Protein AF-A0AAV2S0T8-F1 (afdb_monomer)

Radius of gyration: 24.46 Å; Cα contacts (8 Å, |Δi|>4): 462; chains: 1; bounding box: 50×45×72 Å

Foldseek 3Di:
DDPVVVVPVQQPQQKKKKWWKWADPDPPPDIFTWIWIQTPVRFIWIWFWDDDPQFTDIDIDRDDPPPCVRIDTPDMDMARHQDPVNLVCLLAPVQPRGGDGHDPPDPVRNVSNVSSRVVRVVVRVVCQQQDKAWKKKWWKWFDDPPRQDIFIKIWIAGPVRWIKIWWWFQDVQFTAIDMDTDDQQPPDPPDPPDRGDMDTDDMDTGQIGGNNVLVVQLVPQPLHRPGDDLQASHRVNSVQSSCVVRVDHDPDDSSPPDDDDPPDDDTD

Solvent-accessible surface area (backbone atoms only — not comparable to full-atom values): 15454 Å² total; per-residue (Å²): 135,67,76,68,65,61,53,69,71,59,76,76,58,32,45,23,40,39,34,39,33,38,29,67,77,60,62,95,80,40,66,48,33,30,35,37,39,39,33,78,89,68,53,33,36,33,35,38,50,43,79,56,96,48,24,37,42,66,46,78,37,87,39,74,70,95,64,58,92,69,43,46,78,75,49,71,50,76,34,70,73,54,47,75,65,53,53,49,46,43,58,63,68,71,40,87,63,50,76,37,78,59,61,86,90,60,64,57,38,48,53,45,33,52,49,47,53,51,52,53,52,48,52,49,50,51,51,55,30,66,44,65,39,50,26,32,41,34,38,32,35,29,78,41,79,94,78,80,42,70,46,33,36,40,30,41,40,32,82,87,71,52,37,36,22,36,39,41,41,54,56,94,59,20,20,42,70,48,71,46,79,35,58,77,67,66,69,63,91,86,56,96,64,76,65,69,73,67,43,80,76,48,76,48,73,82,41,78,52,19,59,46,54,52,52,53,50,56,67,64,42,88,64,51,78,30,72,46,33,90,64,77,41,34,25,56,55,48,46,44,53,50,38,43,78,73,77,39,85,68,95,70,74,83,87,39,87,80,72,86,83,81,90,77,76,79,74,118

Nearest PDB structures (foldseek):
  7zv1-assembly1_A  TM=5.633E-01  e=9.307E-03  Aichi virus A846/88
  7zv1-assembly3_C  TM=5.303E-01  e=7.878E-03  Aichi virus A846/88
  7zv6-assembly3_C  TM=5.676E-01  e=1.040E-02  Aichi virus A846/88
  7zv6-assembly1_B  TM=5.702E-01  e=2.026E-02  Aichi virus A846/88

pLDDT: mean 78.51, std 17.31, range [33.03, 97.12]

Structure (mmCIF, N/CA/C/O backbone):
data_AF-A0AAV2S0T8-F1
#
_entry.id   AF-A0AAV2S0T8-F1
#
loop_
_atom_site.group_PDB
_atom_site.id
_atom_site.type_symbol
_atom_site.label_atom_id
_atom_site.label_alt_id
_atom_site.label_comp_id
_atom_site.label_asym_id
_atom_site.label_entity_id
_atom_site.label_seq_id
_atom_site.pdbx_PDB_ins_code
_atom_site.Cartn_x
_atom_site.Cartn_y
_atom_site.Cartn_z
_atom_site.occupancy
_atom_site.B_iso_or_equiv
_atom_site.auth_seq_id
_atom_site.auth_comp_id
_atom_site.auth_asym_id
_atom_site.auth_atom_id
_atom_site.pdbx_PDB_model_num
ATOM 1 N N . MET A 1 1 ? -23.477 -21.360 28.162 1.00 40.88 1 MET A N 1
ATOM 2 C CA . MET A 1 1 ? -22.577 -21.721 27.042 1.00 40.88 1 MET A CA 1
ATOM 3 C C . MET A 1 1 ? -21.135 -21.459 27.463 1.00 40.88 1 MET A C 1
ATOM 5 O O . MET A 1 1 ? -20.896 -20.386 28.010 1.00 40.88 1 MET A O 1
ATOM 9 N N . PRO A 1 2 ? -20.191 -22.397 27.283 1.00 33.03 2 PRO A N 1
ATOM 10 C CA . PRO A 1 2 ? -18.808 -22.207 27.713 1.00 33.03 2 PRO A CA 1
ATOM 11 C C . PRO A 1 2 ? -18.068 -21.239 26.773 1.00 33.03 2 PRO A C 1
ATOM 13 O O . PRO A 1 2 ? -18.149 -21.364 25.551 1.00 33.03 2 PRO A O 1
ATOM 16 N N . ILE A 1 3 ? -17.309 -20.301 27.352 1.00 39.84 3 ILE A N 1
ATOM 17 C CA . ILE A 1 3 ? -16.508 -19.241 26.691 1.00 39.84 3 ILE A CA 1
ATOM 18 C C . ILE A 1 3 ? -15.580 -19.778 25.578 1.00 39.84 3 ILE A C 1
ATOM 20 O O . ILE A 1 3 ? -15.207 -19.056 24.654 1.00 39.84 3 ILE A O 1
ATOM 24 N N . THR A 1 4 ? -15.232 -21.060 25.625 1.00 40.88 4 THR A N 1
ATOM 25 C CA . THR A 1 4 ? -14.356 -21.744 24.671 1.00 40.88 4 THR A CA 1
ATOM 26 C C . THR A 1 4 ? -14.987 -21.988 23.296 1.00 40.88 4 THR A C 1
ATOM 28 O O . THR A 1 4 ? -14.273 -21.895 22.301 1.00 40.88 4 THR A O 1
ATOM 31 N N . GLN A 1 5 ? -16.302 -22.217 23.196 1.00 35.88 5 GLN A N 1
ATOM 32 C CA . GLN A 1 5 ? -16.962 -22.430 21.894 1.00 35.88 5 GLN A CA 1
ATOM 33 C C . GLN A 1 5 ? -17.216 -21.118 21.133 1.00 35.88 5 GLN A C 1
ATOM 35 O O . GLN A 1 5 ? -17.166 -21.104 19.907 1.00 35.88 5 GLN A O 1
ATOM 40 N N . ILE A 1 6 ? -17.371 -19.995 21.846 1.00 45.66 6 ILE A N 1
ATOM 41 C CA . ILE A 1 6 ? -17.431 -18.653 21.238 1.00 45.66 6 ILE A CA 1
ATOM 42 C C . ILE A 1 6 ? -16.076 -18.294 20.614 1.00 45.66 6 ILE A C 1
ATOM 44 O O . ILE A 1 6 ? -16.025 -17.679 19.557 1.00 45.66 6 ILE A O 1
ATOM 48 N N . ARG A 1 7 ? -14.954 -18.732 21.199 1.00 44.78 7 ARG A N 1
ATOM 49 C CA . ARG A 1 7 ? -13.630 -18.426 20.641 1.00 44.78 7 ARG A CA 1
ATOM 50 C C . ARG A 1 7 ? -13.421 -19.035 19.255 1.00 44.78 7 ARG A C 1
ATOM 52 O O . ARG A 1 7 ? -12.945 -18.331 18.382 1.00 44.78 7 ARG A O 1
ATOM 59 N N . GLN A 1 8 ? -13.804 -20.288 19.013 1.00 41.53 8 GLN A N 1
ATOM 60 C CA . GLN A 1 8 ? -13.427 -20.988 17.775 1.00 41.53 8 GLN A CA 1
ATOM 61 C C . GLN A 1 8 ? -14.238 -20.591 16.528 1.00 41.53 8 GLN A C 1
ATOM 63 O O . GLN A 1 8 ? -13.685 -20.611 15.431 1.00 41.53 8 GLN A O 1
ATOM 68 N N . ALA A 1 9 ? -15.500 -20.176 16.672 1.00 42.31 9 ALA A N 1
ATOM 69 C CA . ALA A 1 9 ? -16.318 -19.740 15.533 1.00 42.31 9 ALA A CA 1
ATOM 70 C C . ALA A 1 9 ? -15.970 -18.317 15.040 1.00 42.31 9 ALA A C 1
ATOM 72 O O . ALA A 1 9 ? -16.105 -18.029 13.854 1.00 42.31 9 ALA A O 1
ATOM 73 N N . TYR A 1 10 ? -15.449 -17.453 15.921 1.00 48.53 10 TYR A N 1
ATOM 74 C CA . TYR A 1 10 ? -15.128 -16.050 15.618 1.00 48.53 10 TYR A CA 1
ATOM 75 C C . TYR A 1 10 ? -13.787 -15.837 14.887 1.00 48.53 10 TYR A C 1
ATOM 77 O O . TYR A 1 10 ? -13.532 -14.751 14.373 1.00 48.53 10 TYR A O 1
ATOM 85 N N . TYR A 1 11 ? -12.920 -16.854 14.798 1.00 46.91 11 TYR A N 1
ATOM 86 C CA . TYR A 1 11 ? -11.582 -16.722 14.191 1.00 46.91 11 TYR A CA 1
ATOM 87 C C . TYR A 1 11 ? -11.562 -16.689 12.651 1.00 46.91 11 TYR A C 1
ATOM 89 O O . TYR A 1 11 ? -10.495 -16.512 12.068 1.00 46.91 11 TYR A O 1
ATOM 97 N N . LYS A 1 12 ? -12.708 -16.840 11.972 1.00 46.53 12 LYS A N 1
ATOM 98 C CA . LYS A 1 12 ? -12.798 -16.756 10.498 1.00 46.53 12 LYS A CA 1
ATOM 99 C C . LYS A 1 12 ? -13.290 -15.411 9.967 1.00 46.53 12 LYS A C 1
ATOM 101 O O . LYS A 1 12 ? -13.361 -15.228 8.753 1.00 46.53 12 LYS A O 1
ATOM 106 N N . GLU A 1 13 ? -13.610 -14.461 10.836 1.00 53.56 13 GLU A N 1
ATOM 107 C CA . GLU A 1 13 ? -14.067 -13.146 10.400 1.00 53.56 13 GLU A CA 1
ATOM 108 C C . GLU A 1 13 ? -12.891 -12.216 10.181 1.00 53.56 13 GLU A C 1
ATOM 110 O O . GLU A 1 13 ? -12.379 -11.570 11.091 1.00 53.56 13 GLU A O 1
ATOM 115 N N . GLN A 1 14 ? -12.441 -12.210 8.936 1.00 68.31 14 GLN A N 1
ATOM 116 C CA . GLN A 1 14 ? -11.244 -11.501 8.529 1.00 68.31 14 GLN A CA 1
ATOM 117 C C . GLN A 1 14 ? -11.499 -9.995 8.393 1.00 68.31 14 GLN A C 1
ATOM 119 O O . GLN A 1 14 ? -10.663 -9.197 8.792 1.00 68.31 14 GLN A O 1
ATOM 124 N N . GLU A 1 15 ? -12.684 -9.565 7.959 1.00 83.69 15 GLU A N 1
ATOM 125 C CA . GLU A 1 15 ? -12.930 -8.151 7.673 1.00 83.69 15 GLU A CA 1
ATOM 126 C C . GLU A 1 15 ? -13.590 -7.381 8.833 1.00 83.69 15 GLU A C 1
ATOM 128 O O . GLU A 1 15 ? -14.696 -7.706 9.276 1.00 83.69 15 GLU A O 1
ATOM 133 N N . CYS A 1 16 ? -12.918 -6.323 9.292 1.00 88.75 16 CYS A N 1
ATOM 134 C CA . CYS A 1 16 ? -13.388 -5.376 10.298 1.00 88.75 16 CYS A CA 1
ATOM 135 C C . CYS A 1 16 ? -13.343 -3.943 9.759 1.00 88.75 16 CYS A C 1
ATOM 137 O O . CYS A 1 16 ? -12.290 -3.438 9.364 1.00 88.75 16 CYS A O 1
ATOM 139 N N . LYS A 1 17 ? -14.480 -3.251 9.791 1.00 90.56 17 LYS A N 1
ATOM 140 C CA . LYS A 1 17 ? -14.570 -1.815 9.535 1.00 90.56 17 LYS A CA 1
ATOM 141 C C . LYS A 1 17 ? -14.241 -1.055 10.818 1.00 90.56 17 LYS A C 1
ATOM 143 O O . LYS A 1 17 ? -14.972 -1.139 11.804 1.00 90.56 17 LYS A O 1
ATOM 148 N N . VAL A 1 18 ? -13.162 -0.280 10.788 1.00 91.38 18 VAL A N 1
ATOM 149 C CA . VAL A 1 18 ? -12.711 0.571 11.895 1.00 91.38 18 VAL A CA 1
ATOM 150 C C . VAL A 1 18 ? -13.121 2.006 11.604 1.00 91.38 18 VAL A C 1
ATOM 152 O O . VAL A 1 18 ? -12.777 2.547 10.555 1.00 91.38 18 VAL A O 1
ATOM 155 N N . ILE A 1 19 ? -13.852 2.638 12.517 1.00 90.62 19 ILE A N 1
ATOM 156 C CA . ILE A 1 19 ? -14.499 3.935 12.307 1.00 90.62 19 ILE A CA 1
ATOM 157 C C . ILE A 1 19 ? -14.101 4.883 13.435 1.00 90.62 19 ILE A C 1
ATOM 159 O O . ILE A 1 19 ? -14.426 4.651 14.595 1.00 90.62 19 ILE A O 1
ATOM 163 N N . LEU A 1 20 ? -13.427 5.980 13.103 1.00 92.50 20 LEU A N 1
ATOM 164 C CA . LEU A 1 20 ? -13.162 7.078 14.028 1.00 92.50 20 LEU A CA 1
ATOM 165 C C . LEU A 1 20 ? -14.351 8.040 14.015 1.00 92.50 20 LEU A C 1
ATOM 167 O O . LEU A 1 20 ? -14.657 8.626 12.974 1.00 92.50 20 LEU A O 1
ATOM 171 N N . CYS A 1 21 ? -14.981 8.237 15.171 1.00 90.12 21 CYS A N 1
ATOM 172 C CA . CYS A 1 21 ? -16.140 9.116 15.316 1.00 90.12 21 CYS A CA 1
ATOM 173 C C . CYS A 1 21 ? -15.915 10.184 16.388 1.00 90.12 21 CYS A C 1
ATOM 175 O O . CYS A 1 21 ? -15.108 10.014 17.310 1.00 90.12 21 CYS A O 1
ATOM 177 N N . ASN A 1 22 ? -16.676 11.274 16.288 1.00 86.88 22 ASN A N 1
ATOM 178 C CA . ASN A 1 22 ? -16.895 12.174 17.411 1.00 86.88 22 ASN A CA 1
ATOM 179 C C . ASN A 1 22 ? -18.371 12.551 17.575 1.00 86.88 22 ASN A C 1
ATOM 181 O O . ASN A 1 22 ? -19.136 12.524 16.617 1.00 86.88 22 ASN A O 1
ATOM 185 N N . THR A 1 23 ? -18.764 12.891 18.801 1.00 76.94 23 THR A N 1
ATOM 186 C CA . THR A 1 23 ? -20.129 13.332 19.121 1.00 76.94 23 THR A CA 1
ATOM 187 C C . THR A 1 23 ? -20.102 14.456 20.159 1.00 76.94 23 THR A C 1
ATOM 189 O O . THR A 1 23 ? -19.249 14.422 21.054 1.00 76.94 23 THR A O 1
ATOM 192 N N . PRO A 1 24 ? -20.959 15.483 20.047 1.00 68.75 24 PRO A N 1
ATOM 193 C CA . PRO A 1 24 ? -21.124 16.476 21.104 1.00 68.75 24 PRO A CA 1
ATOM 194 C C . PRO A 1 24 ? -21.743 15.833 22.359 1.00 68.75 24 PRO A C 1
ATOM 196 O O . PRO A 1 24 ? -22.747 15.140 22.272 1.00 68.75 24 PRO A O 1
ATOM 199 N N . ILE A 1 25 ? -21.144 16.054 23.535 1.00 64.50 25 ILE A N 1
ATOM 200 C CA . ILE A 1 25 ? -21.675 15.568 24.828 1.00 64.50 25 ILE A CA 1
ATOM 201 C C . ILE A 1 25 ? -22.505 16.659 25.520 1.00 64.50 25 ILE A C 1
ATOM 203 O O . ILE A 1 25 ? -23.548 16.373 26.093 1.00 64.50 25 ILE A O 1
ATOM 207 N N . PHE A 1 26 ? -22.048 17.913 25.452 1.00 55.41 26 PHE A N 1
ATOM 208 C CA . PHE A 1 26 ? -22.699 19.083 26.050 1.00 55.41 26 PHE A CA 1
ATOM 209 C C . PHE A 1 26 ? -22.485 20.293 25.133 1.00 55.41 26 PHE A C 1
ATOM 211 O O . PHE A 1 26 ? -21.453 20.967 25.198 1.00 55.41 26 PHE A O 1
ATOM 218 N N . GLY A 1 27 ? -23.431 20.532 24.221 1.00 53.72 27 GLY A N 1
ATOM 219 C CA . GLY A 1 27 ? -23.306 21.582 23.205 1.00 53.72 27 GLY A CA 1
ATOM 220 C C . GLY A 1 27 ? -22.115 21.374 22.244 1.00 53.72 27 GLY A C 1
ATOM 221 O O . GLY A 1 27 ? -21.511 20.300 22.209 1.00 53.72 27 GLY A O 1
ATOM 222 N N . PRO A 1 28 ? -21.738 22.388 21.443 1.00 56.28 28 PRO A N 1
ATOM 223 C CA . PRO A 1 28 ? -20.693 22.255 20.418 1.00 56.28 28 PRO A CA 1
ATOM 224 C C . PRO A 1 28 ? -19.258 22.137 20.974 1.00 56.28 28 PRO A C 1
ATOM 226 O O . PRO A 1 28 ? -18.328 21.866 20.208 1.00 56.28 28 PRO A O 1
ATOM 229 N N . VAL A 1 29 ? -19.065 22.348 22.282 1.00 57.34 29 VAL A N 1
ATOM 230 C CA . VAL A 1 29 ? -17.749 22.587 22.900 1.00 57.34 29 VAL A CA 1
ATOM 231 C C . VAL A 1 29 ? -17.068 21.294 23.358 1.00 57.34 29 VAL A C 1
ATOM 233 O O . VAL A 1 29 ? -15.866 21.128 23.152 1.00 57.34 29 VAL A O 1
ATOM 236 N N . ILE A 1 30 ? -17.814 20.341 23.926 1.00 59.16 30 ILE A N 1
ATOM 237 C CA . ILE A 1 30 ? -17.244 19.082 24.430 1.00 59.16 30 ILE A CA 1
ATOM 238 C C . ILE A 1 30 ? -17.571 17.955 23.459 1.00 59.16 30 ILE A C 1
ATOM 240 O O . ILE A 1 30 ? -18.723 17.548 23.331 1.00 59.16 30 ILE A O 1
ATOM 244 N N . LYS A 1 31 ? -16.540 17.425 22.796 1.00 71.50 31 LYS A N 1
ATOM 245 C CA . LYS A 1 31 ? -16.665 16.290 21.875 1.00 71.50 31 LYS A CA 1
ATOM 246 C C . LYS A 1 31 ? -16.130 15.014 22.513 1.00 71.50 31 LYS A C 1
ATOM 248 O O . LYS A 1 31 ? -14.964 14.970 22.904 1.00 71.50 31 LYS A O 1
ATOM 253 N N . ARG A 1 32 ? -16.943 13.959 22.538 1.00 80.88 32 ARG A N 1
ATOM 254 C CA . ARG A 1 32 ? -16.489 12.585 22.783 1.00 80.88 32 ARG A CA 1
ATOM 255 C C . ARG A 1 32 ? -15.783 12.083 21.537 1.00 80.88 32 ARG A C 1
ATOM 257 O O . ARG A 1 32 ? -16.286 12.305 20.439 1.00 80.88 32 ARG A O 1
ATOM 264 N N . TRP A 1 33 ? -14.661 11.395 21.704 1.00 88.12 33 TRP A N 1
ATOM 265 C CA . TRP A 1 33 ? -13.943 10.733 20.617 1.00 88.12 33 TRP A CA 1
ATOM 266 C C . TRP A 1 33 ? -13.878 9.243 20.889 1.00 88.12 33 TRP A C 1
ATOM 268 O O . TRP A 1 33 ? -13.519 8.831 21.990 1.00 88.12 33 TRP A O 1
ATOM 278 N N . ILE A 1 34 ? -14.229 8.456 19.881 1.00 89.31 34 ILE A N 1
ATOM 279 C CA . ILE A 1 34 ? -14.379 7.008 19.997 1.00 89.31 34 ILE A CA 1
ATOM 280 C C . ILE A 1 34 ? -13.933 6.331 18.705 1.00 89.31 34 ILE A C 1
ATOM 282 O O . ILE A 1 34 ? -13.964 6.932 17.626 1.00 89.31 34 ILE A O 1
ATOM 286 N N . VAL A 1 35 ? -13.549 5.066 18.824 1.00 91.12 35 VAL A N 1
ATOM 287 C CA . VAL A 1 35 ? -13.262 4.192 17.688 1.00 91.12 35 VAL A CA 1
ATOM 288 C C . VAL A 1 35 ? -14.232 3.021 17.733 1.00 91.12 35 VAL A C 1
ATOM 290 O O . VAL A 1 35 ? -14.352 2.352 18.754 1.00 91.12 35 VAL A O 1
ATOM 293 N N . ILE A 1 36 ? -14.946 2.788 16.641 1.00 91.75 36 ILE A N 1
ATOM 294 C CA . ILE A 1 36 ? -15.915 1.702 16.510 1.00 91.75 36 ILE A CA 1
ATOM 295 C C . ILE A 1 36 ? -15.316 0.651 15.598 1.00 91.75 36 ILE A C 1
ATOM 297 O O . ILE A 1 36 ? -14.782 0.971 14.539 1.00 91.75 36 ILE A O 1
ATOM 301 N N . PHE A 1 37 ? -15.449 -0.596 16.001 1.00 91.81 37 PHE A N 1
ATOM 302 C CA . PHE A 1 37 ? -15.039 -1.762 15.247 1.00 91.81 37 PHE A CA 1
ATOM 303 C C . PHE A 1 37 ? -16.293 -2.539 14.887 1.00 91.81 37 PHE A C 1
ATOM 305 O O . PHE A 1 37 ? -17.068 -2.881 15.780 1.00 91.81 37 PHE A O 1
ATOM 312 N N . VAL A 1 38 ? -16.510 -2.775 13.598 1.00 90.25 38 VAL A N 1
ATOM 313 C CA . VAL A 1 38 ? -17.672 -3.497 13.073 1.00 90.25 38 VAL A CA 1
ATOM 314 C C . VAL A 1 38 ? -17.166 -4.641 12.208 1.00 90.25 38 VAL A C 1
ATOM 316 O O . VAL A 1 38 ? -16.631 -4.410 11.125 1.00 90.25 38 VAL A O 1
ATOM 319 N N . TRP A 1 39 ? -17.316 -5.871 12.688 1.00 89.56 39 TRP A N 1
ATOM 320 C CA . TRP A 1 39 ? -16.955 -7.070 11.934 1.00 89.56 39 TRP A CA 1
ATOM 321 C C . TRP A 1 39 ? -18.081 -7.488 10.995 1.00 89.56 39 TRP A C 1
ATOM 323 O O . TRP A 1 39 ? -19.241 -7.126 11.195 1.00 89.56 39 TRP A O 1
ATOM 333 N N . LYS A 1 40 ? -17.743 -8.286 9.978 1.00 85.81 40 LYS A N 1
ATOM 334 C CA . LYS A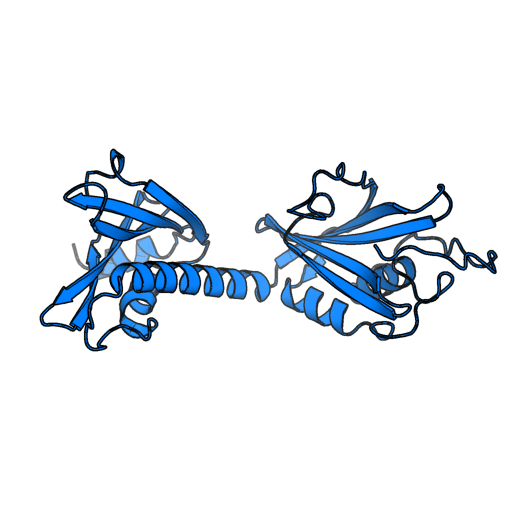 1 40 ? -18.707 -8.781 8.988 1.00 85.81 40 LYS A CA 1
ATOM 335 C C . LYS A 1 40 ? -19.874 -9.581 9.595 1.00 85.81 40 LYS A C 1
ATOM 337 O O . LYS A 1 40 ? -20.958 -9.540 9.022 1.00 85.81 40 LYS A O 1
ATOM 342 N N . SER A 1 41 ? -19.718 -10.243 10.750 1.00 82.75 41 SER A N 1
ATOM 343 C CA . SER A 1 41 ? -20.864 -10.844 11.475 1.00 82.75 41 SER A CA 1
ATOM 344 C C . SER A 1 41 ? -21.879 -9.853 12.019 1.00 82.75 41 SER A C 1
ATOM 346 O O . SER A 1 41 ? -22.943 -10.265 12.473 1.00 82.75 41 SER A O 1
ATOM 348 N N . GLY A 1 42 ? -21.541 -8.567 12.070 1.00 84.12 42 GLY A N 1
ATOM 349 C CA . GLY A 1 42 ? -22.271 -7.588 12.864 1.00 84.12 42 GLY A CA 1
ATOM 350 C C . GLY A 1 42 ? -21.830 -7.540 14.328 1.00 84.12 42 GLY A C 1
ATOM 351 O O . GLY A 1 42 ? -22.396 -6.764 15.098 1.00 84.12 42 GLY A O 1
ATOM 352 N N . TYR A 1 43 ? -20.808 -8.304 14.739 1.00 86.56 43 TYR A N 1
ATOM 353 C CA . TYR A 1 43 ? -20.165 -8.072 16.030 1.00 86.56 43 TYR A CA 1
ATOM 354 C C . TYR A 1 43 ? -19.555 -6.670 16.069 1.00 86.56 43 TYR A C 1
ATOM 356 O O . TYR A 1 43 ? -18.975 -6.200 15.086 1.00 86.56 43 TYR A O 1
ATOM 364 N N . THR A 1 44 ? -19.706 -5.986 17.204 1.00 88.31 44 THR A N 1
ATOM 365 C CA . THR A 1 44 ? -19.264 -4.601 17.359 1.00 88.31 44 THR A CA 1
ATOM 366 C C . THR A 1 44 ? -18.544 -4.375 18.677 1.00 88.31 44 THR A C 1
ATOM 368 O O . THR A 1 44 ? -18.963 -4.860 19.728 1.00 88.31 44 THR A O 1
ATOM 371 N N . ILE A 1 45 ? -17.462 -3.598 18.623 1.00 90.62 45 ILE A N 1
ATOM 372 C CA . ILE A 1 45 ? -16.779 -3.066 19.803 1.00 90.62 45 ILE A CA 1
ATOM 373 C C . ILE A 1 45 ? -16.731 -1.551 19.674 1.00 90.62 45 ILE A C 1
ATOM 375 O O . ILE A 1 45 ? -16.243 -1.017 18.681 1.00 90.62 45 ILE A O 1
ATOM 379 N N . THR A 1 46 ? -17.196 -0.854 20.703 1.00 90.56 46 THR A N 1
ATOM 380 C CA . THR A 1 46 ? -16.954 0.578 20.865 1.00 90.56 46 THR A CA 1
ATOM 381 C C . THR A 1 46 ? -15.781 0.765 21.817 1.00 90.56 46 THR A C 1
ATOM 383 O O . THR A 1 46 ? -15.837 0.316 22.962 1.00 90.56 46 THR A O 1
ATOM 386 N N . ALA A 1 47 ? -14.725 1.420 21.349 1.00 90.38 47 ALA A N 1
ATOM 387 C CA . ALA A 1 47 ? -13.544 1.745 22.128 1.00 90.38 47 ALA A CA 1
ATOM 388 C C . ALA A 1 47 ? -13.499 3.239 22.443 1.00 90.38 47 ALA A C 1
ATOM 390 O O . ALA A 1 47 ? -13.607 4.091 21.557 1.00 90.38 47 ALA A O 1
ATOM 391 N N . GLU A 1 48 ? -13.295 3.557 23.712 1.00 87.81 48 GLU A N 1
ATOM 392 C CA . GLU A 1 48 ? -13.146 4.925 24.186 1.00 87.81 48 GLU A CA 1
ATOM 393 C C . GLU A 1 48 ? -12.101 5.014 25.289 1.00 87.81 48 GLU A C 1
ATOM 395 O O . GLU A 1 48 ? -11.753 4.015 25.909 1.00 87.81 48 GLU A O 1
ATOM 400 N N . ALA A 1 49 ? -11.628 6.221 25.569 1.00 86.25 49 ALA A N 1
ATOM 401 C CA . ALA A 1 49 ? -10.800 6.492 26.732 1.00 86.25 49 ALA A CA 1
ATOM 402 C C . ALA A 1 49 ? -11.554 7.409 27.693 1.00 86.25 49 ALA A C 1
ATOM 404 O O . ALA A 1 49 ? -12.151 8.397 27.266 1.00 86.25 49 ALA A O 1
ATOM 405 N N . LYS A 1 50 ? -11.514 7.091 28.990 1.00 81.94 50 LYS A N 1
ATOM 406 C CA . LYS A 1 50 ? -12.064 7.940 30.052 1.00 81.94 50 LYS A CA 1
ATOM 407 C C . LYS A 1 50 ? -10.977 8.353 31.020 1.00 81.94 50 LYS A C 1
ATOM 409 O O . LYS A 1 50 ? -10.092 7.569 31.349 1.00 81.94 50 LYS A O 1
ATOM 414 N N . ASN A 1 51 ? -11.092 9.574 31.520 1.00 75.12 51 ASN A N 1
ATOM 415 C CA . ASN A 1 51 ? -10.335 9.998 32.679 1.00 75.12 51 ASN A CA 1
ATOM 416 C C . ASN A 1 51 ? -10.959 9.398 33.949 1.00 75.12 51 ASN A C 1
ATOM 418 O O . ASN A 1 51 ? -12.132 9.632 34.241 1.00 75.12 51 ASN A O 1
ATOM 422 N N . LYS A 1 52 ? -10.168 8.638 34.707 1.00 78.38 52 LYS A N 1
ATOM 423 C CA . LYS A 1 52 ? -10.496 8.192 36.061 1.00 78.38 52 LYS A CA 1
ATOM 424 C C . LYS A 1 52 ? -9.345 8.591 36.978 1.00 78.38 52 LYS A C 1
ATOM 426 O O . LYS A 1 52 ? -8.229 8.118 36.795 1.00 78.38 52 LYS A O 1
ATOM 431 N N . ASN A 1 53 ? -9.621 9.452 37.957 1.00 78.50 53 ASN A N 1
ATOM 432 C CA . ASN A 1 53 ? -8.644 9.936 38.943 1.00 78.50 53 ASN A CA 1
ATOM 433 C C . ASN A 1 53 ? -7.382 10.555 38.320 1.00 78.50 53 ASN A C 1
ATOM 435 O O . ASN A 1 53 ? -6.273 10.345 38.800 1.00 78.50 53 ASN A O 1
ATOM 439 N N . GLY A 1 54 ? -7.540 11.288 37.219 1.00 68.62 54 GLY A N 1
ATOM 440 C CA . GLY A 1 54 ? -6.413 11.892 36.524 1.00 68.62 54 GLY A CA 1
ATOM 441 C C . GLY A 1 54 ? -5.576 10.885 35.734 1.00 68.62 54 GLY A C 1
ATOM 442 O O . GLY A 1 54 ? -4.433 11.178 35.415 1.00 68.62 54 GLY A O 1
ATOM 443 N N . ILE A 1 55 ? -6.111 9.710 35.407 1.00 74.69 55 ILE A N 1
ATOM 444 C CA . ILE A 1 55 ? -5.451 8.708 34.568 1.00 74.69 55 ILE A CA 1
ATOM 445 C C . ILE A 1 55 ? -6.364 8.384 33.392 1.00 74.69 55 ILE A C 1
ATOM 447 O O . ILE A 1 55 ? -7.571 8.197 33.552 1.00 74.69 55 ILE A O 1
ATOM 451 N N . LEU A 1 56 ? -5.781 8.308 32.198 1.00 75.56 56 LEU A N 1
ATOM 452 C CA . LEU A 1 56 ? -6.500 7.879 31.007 1.00 75.56 56 LEU A CA 1
ATOM 453 C C . LEU A 1 56 ? -6.629 6.347 30.992 1.00 75.56 56 LEU A C 1
ATOM 455 O O . LEU A 1 56 ? -5.621 5.641 30.913 1.00 75.56 56 LEU A O 1
ATOM 459 N N . ILE A 1 57 ? -7.865 5.848 31.051 1.00 80.56 57 ILE A N 1
ATOM 460 C CA . ILE A 1 57 ? -8.188 4.419 31.044 1.00 80.56 57 ILE A CA 1
ATOM 461 C C . ILE A 1 57 ? -8.997 4.079 29.785 1.00 80.56 57 ILE A C 1
ATOM 463 O O . ILE A 1 57 ? -10.071 4.658 29.579 1.00 80.56 57 ILE A O 1
ATOM 467 N N . PRO A 1 58 ? -8.521 3.142 28.949 1.00 84.81 58 PRO A N 1
ATOM 468 C CA . PRO A 1 58 ? -9.280 2.638 27.814 1.00 84.81 58 PRO A CA 1
ATOM 469 C C . PRO A 1 58 ? -10.442 1.752 28.279 1.00 84.81 58 PRO A C 1
ATOM 471 O O . PRO A 1 58 ? -10.321 0.969 29.220 1.00 84.81 58 PRO A O 1
ATOM 474 N N . ILE A 1 59 ? -11.578 1.868 27.603 1.00 86.81 59 ILE A N 1
ATOM 475 C CA . ILE A 1 59 ? -12.803 1.115 27.853 1.00 86.81 59 ILE A CA 1
ATOM 476 C C . ILE A 1 59 ? -13.270 0.536 26.524 1.00 86.81 59 ILE A C 1
ATOM 478 O O . ILE A 1 59 ? -13.423 1.256 25.538 1.00 86.81 59 ILE A O 1
ATOM 482 N N . LEU A 1 60 ? -13.518 -0.772 26.520 1.00 88.19 60 LEU A N 1
ATOM 483 C CA . LEU A 1 60 ? -14.031 -1.511 25.373 1.00 88.19 60 LEU A CA 1
ATOM 484 C C . LEU A 1 60 ? -15.416 -2.044 25.712 1.00 88.19 60 LEU A C 1
ATOM 486 O O . LEU A 1 60 ? -15.599 -2.756 26.699 1.00 88.19 60 LEU A O 1
ATOM 490 N N . ILE A 1 61 ? -16.396 -1.682 24.897 1.00 88.44 61 ILE A N 1
ATOM 491 C CA . ILE A 1 61 ? -17.800 -2.027 25.091 1.00 88.44 61 ILE A CA 1
ATOM 492 C C . ILE A 1 61 ? -18.200 -2.949 23.932 1.00 88.44 61 ILE A C 1
ATOM 494 O O . ILE A 1 61 ? -18.222 -2.476 22.796 1.00 88.44 61 ILE A O 1
ATOM 498 N N . PRO A 1 62 ? -18.514 -4.239 24.169 1.00 84.31 62 PRO A N 1
ATOM 499 C CA . PRO A 1 62 ? -18.843 -5.214 23.121 1.00 84.31 62 PRO A CA 1
ATOM 500 C C . PRO A 1 62 ? -20.293 -5.058 22.633 1.00 84.31 62 PRO A C 1
ATOM 502 O O . PRO A 1 62 ? -21.104 -5.978 22.713 1.00 84.31 62 PRO A O 1
ATOM 505 N N . LYS A 1 63 ? -20.640 -3.837 22.231 1.00 79.38 63 LYS A N 1
ATOM 506 C CA . LYS A 1 63 ? -21.889 -3.454 21.578 1.00 79.38 63 LYS A CA 1
ATOM 507 C C . LYS A 1 63 ? -21.742 -2.058 20.982 1.00 79.38 63 LYS A C 1
ATOM 509 O O . LYS A 1 63 ? -20.953 -1.233 21.460 1.00 79.38 63 LYS A O 1
ATOM 514 N N . LEU A 1 64 ? -22.566 -1.776 19.985 1.00 70.19 64 LEU A N 1
ATOM 515 C CA . LEU A 1 64 ? -22.826 -0.422 19.526 1.00 70.19 64 LEU A CA 1
ATOM 516 C C . LEU A 1 64 ? -23.494 0.368 20.661 1.00 70.19 64 LEU A C 1
ATOM 518 O O . LEU A 1 64 ? -24.466 -0.098 21.261 1.00 70.19 64 LEU A O 1
ATOM 522 N N . ILE A 1 65 ? -22.984 1.557 20.980 1.00 66.12 65 ILE A N 1
ATOM 523 C CA . ILE A 1 65 ? -23.730 2.482 21.842 1.00 66.12 65 ILE A CA 1
ATOM 524 C C . ILE A 1 65 ? -24.886 3.018 20.990 1.00 66.12 65 ILE A C 1
ATOM 526 O O . ILE A 1 65 ? -24.657 3.524 19.896 1.00 66.12 65 ILE A O 1
ATOM 530 N N . SER A 1 66 ? -26.119 2.851 21.466 1.00 52.75 66 SER A N 1
ATOM 531 C CA . SER A 1 66 ? -27.368 2.877 20.687 1.00 52.75 66 SER A CA 1
ATOM 532 C C . SER A 1 66 ? -27.803 4.226 20.085 1.00 52.75 66 SER A C 1
ATOM 534 O O . SER A 1 66 ? -28.959 4.343 19.718 1.00 52.75 66 SER A O 1
ATOM 536 N N . ASN A 1 67 ? -26.910 5.206 19.918 1.00 59.12 67 ASN A N 1
ATOM 537 C CA . ASN A 1 67 ? -27.204 6.527 19.339 1.00 59.12 67 ASN A CA 1
ATOM 538 C C . ASN A 1 67 ? -26.100 6.949 18.344 1.00 59.12 67 ASN A C 1
ATOM 540 O O . ASN A 1 67 ? -25.410 7.942 18.570 1.00 59.12 67 ASN A O 1
ATOM 544 N N . ILE A 1 68 ? -25.875 6.175 17.273 1.00 56.91 68 ILE A N 1
ATOM 545 C CA . ILE A 1 68 ? -24.907 6.552 16.218 1.00 56.91 68 ILE A CA 1
ATOM 546 C C . ILE A 1 68 ? -25.421 7.694 15.341 1.00 56.91 68 ILE A C 1
ATOM 548 O O . ILE A 1 68 ? -24.609 8.393 14.742 1.00 56.91 68 ILE A O 1
ATOM 552 N N . ASP A 1 69 ? -26.731 7.928 15.290 1.00 57.06 69 ASP A N 1
ATOM 553 C CA . ASP A 1 69 ? -27.312 8.946 14.405 1.00 57.06 69 ASP A CA 1
ATOM 554 C C . ASP A 1 69 ? -26.793 10.366 14.715 1.00 57.06 69 ASP A C 1
ATOM 556 O O . ASP A 1 69 ? -26.669 11.193 13.814 1.00 57.06 69 ASP A O 1
ATOM 560 N N . ASP A 1 70 ? -26.345 10.609 15.953 1.00 66.12 70 ASP A N 1
ATOM 561 C CA . ASP A 1 70 ? -25.719 11.868 16.387 1.00 66.12 70 ASP A CA 1
ATOM 562 C C . ASP A 1 70 ? -24.180 11.877 16.260 1.00 66.12 70 ASP A C 1
ATOM 564 O O . ASP A 1 70 ? -23.494 12.797 16.731 1.00 66.12 70 ASP A O 1
ATOM 568 N N . TRP A 1 71 ? -23.585 10.820 15.704 1.00 77.56 71 TRP A N 1
ATOM 569 C CA . TRP A 1 71 ? -22.137 10.661 15.615 1.00 77.56 71 TRP A CA 1
ATOM 570 C C . TRP A 1 71 ? -21.631 11.107 14.255 1.00 77.56 71 TRP A C 1
ATOM 572 O O . TRP A 1 71 ? -21.977 10.576 13.202 1.00 77.56 71 TRP A O 1
ATOM 582 N N . ARG A 1 72 ? -20.689 12.047 14.276 1.00 83.06 72 ARG A N 1
ATOM 583 C CA . ARG A 1 72 ? -19.970 12.436 13.074 1.00 83.06 72 ARG A CA 1
ATOM 584 C C . ARG A 1 72 ? -18.852 11.435 12.813 1.00 83.06 72 ARG A C 1
ATOM 586 O O . ARG A 1 72 ? -17.859 11.394 13.546 1.00 83.06 72 ARG A O 1
ATOM 593 N N . ILE A 1 73 ? -18.979 10.687 11.720 1.00 84.56 73 ILE A N 1
ATOM 594 C CA . ILE A 1 73 ? -17.879 9.891 11.170 1.00 84.56 73 ILE A CA 1
ATOM 595 C C . ILE A 1 73 ? -16.781 10.851 10.703 1.00 84.56 73 ILE A C 1
ATOM 597 O O . ILE A 1 73 ? -17.012 11.752 9.896 1.00 84.56 73 ILE A O 1
ATOM 601 N N . VAL A 1 74 ? -15.576 10.663 11.235 1.00 85.81 74 VAL A N 1
ATOM 602 C CA . VAL A 1 74 ? -14.391 11.449 10.873 1.00 85.81 74 VAL A CA 1
ATOM 603 C C . VAL A 1 74 ? -13.583 10.721 9.806 1.00 85.81 74 VAL A C 1
ATOM 605 O O . VAL A 1 74 ? -13.156 11.333 8.831 1.00 85.81 74 VAL A O 1
ATOM 608 N N . LYS A 1 75 ? -13.352 9.419 9.997 1.00 87.69 75 LYS A N 1
ATOM 609 C CA . LYS A 1 75 ? -12.590 8.566 9.078 1.00 87.69 75 LYS A CA 1
ATOM 610 C C . LYS A 1 75 ? -12.981 7.106 9.288 1.00 87.69 75 LYS A C 1
ATOM 612 O O . LYS A 1 75 ? -13.368 6.736 10.394 1.00 87.69 75 LYS A O 1
ATOM 617 N N . PHE A 1 76 ? -12.837 6.272 8.265 1.00 89.19 76 PHE A N 1
ATOM 618 C CA . PHE A 1 76 ? -12.917 4.823 8.425 1.00 89.19 76 PHE A CA 1
ATOM 619 C C . PHE A 1 76 ? -11.882 4.106 7.554 1.00 89.19 76 PHE A C 1
ATOM 621 O O . PHE A 1 76 ? -11.381 4.674 6.584 1.00 89.19 76 PHE A O 1
ATOM 628 N N . ILE A 1 77 ? -11.559 2.873 7.932 1.00 84.44 77 ILE A N 1
ATOM 629 C CA . ILE A 1 77 ? -10.768 1.911 7.156 1.00 84.44 77 ILE A CA 1
ATOM 630 C C . ILE A 1 77 ? -11.424 0.535 7.262 1.00 84.44 77 ILE A C 1
ATOM 632 O O . ILE A 1 77 ? -12.179 0.275 8.199 1.00 84.44 77 ILE A O 1
ATOM 636 N N . ILE A 1 78 ? -11.129 -0.341 6.311 1.00 85.62 78 ILE A N 1
ATOM 637 C CA . ILE A 1 78 ? -11.508 -1.752 6.348 1.00 85.62 78 ILE A CA 1
ATOM 638 C C . ILE A 1 78 ? -10.218 -2.544 6.532 1.00 85.62 78 ILE A C 1
ATOM 640 O O . ILE A 1 78 ? -9.250 -2.272 5.831 1.00 85.62 78 ILE A O 1
ATOM 644 N N . VAL A 1 79 ? -10.189 -3.459 7.498 1.00 84.06 79 VAL A N 1
ATOM 645 C CA . VAL A 1 79 ? -9.006 -4.237 7.877 1.00 84.06 79 VAL A CA 1
ATOM 646 C C . VAL A 1 79 ? -9.341 -5.717 7.771 1.00 84.06 79 VAL A C 1
ATOM 648 O O . VAL A 1 79 ? -10.230 -6.191 8.468 1.00 84.06 79 VAL A O 1
ATOM 651 N N . SER A 1 80 ? -8.619 -6.442 6.920 1.00 77.06 80 SER A N 1
ATOM 652 C CA . SER A 1 80 ? -8.874 -7.843 6.553 1.00 77.06 80 SER A CA 1
ATOM 653 C C . SER A 1 80 ? -8.293 -8.888 7.517 1.00 77.06 80 SER A C 1
ATOM 655 O O . SER A 1 80 ? -8.322 -10.076 7.217 1.00 77.06 80 SER A O 1
ATOM 657 N N . SER A 1 81 ? -7.775 -8.494 8.683 1.00 78.81 81 SER A N 1
ATOM 658 C CA . SER A 1 81 ? -7.245 -9.453 9.666 1.00 78.81 81 SER A CA 1
ATOM 659 C C . SER A 1 81 ? -7.211 -8.908 11.097 1.00 78.81 81 SER A C 1
ATOM 661 O O . SER A 1 81 ? -6.252 -9.143 11.831 1.00 78.81 81 SER A O 1
ATOM 663 N N . LEU A 1 82 ? -8.210 -8.115 11.495 1.00 85.44 82 LEU A N 1
ATOM 664 C CA . LEU A 1 82 ? -8.234 -7.508 12.829 1.00 85.44 82 LEU A CA 1
ATOM 665 C C . LEU A 1 82 ? -9.110 -8.324 13.776 1.00 85.44 82 LEU A C 1
ATOM 667 O O . LEU A 1 82 ? -10.330 -8.294 13.652 1.00 85.44 82 LEU A O 1
ATOM 671 N N . SER A 1 83 ? -8.517 -9.019 14.747 1.00 86.31 83 SER A N 1
ATOM 672 C CA . SER A 1 83 ? -9.296 -9.753 15.749 1.00 86.31 83 SER A CA 1
ATOM 673 C C . SER A 1 83 ? -9.753 -8.849 16.909 1.00 86.31 83 SER A C 1
ATOM 675 O O . SER A 1 83 ? -9.116 -7.831 17.197 1.00 86.31 83 SER A O 1
ATOM 677 N N . PRO A 1 84 ? -10.809 -9.220 17.659 1.00 85.81 84 PRO A N 1
ATOM 678 C CA . PRO A 1 84 ? -11.155 -8.541 18.912 1.00 85.81 84 PRO A CA 1
ATOM 679 C C . PRO A 1 84 ? -9.998 -8.504 19.925 1.00 85.81 84 PRO A C 1
ATOM 681 O O . PRO A 1 84 ? -9.860 -7.542 20.680 1.00 85.81 84 PRO A O 1
ATOM 684 N N . THR A 1 85 ? -9.138 -9.528 19.927 1.00 84.94 85 THR A N 1
ATOM 685 C CA . THR A 1 85 ? -7.938 -9.580 20.772 1.00 84.94 85 THR A CA 1
ATOM 686 C C . THR A 1 85 ? -6.891 -8.555 20.340 1.00 84.94 85 THR A C 1
ATOM 688 O O . THR A 1 85 ? -6.311 -7.895 21.197 1.00 84.94 85 THR A O 1
ATOM 691 N N . ASP A 1 86 ? -6.688 -8.356 19.035 1.00 85.38 86 ASP A N 1
ATOM 692 C CA . ASP A 1 86 ? -5.825 -7.283 18.529 1.00 85.38 86 ASP A CA 1
ATOM 693 C C . ASP A 1 86 ? -6.344 -5.911 18.963 1.00 85.38 86 ASP A C 1
ATOM 695 O O . ASP A 1 86 ? -5.573 -5.084 19.442 1.00 85.38 86 ASP A O 1
ATOM 699 N N . VAL A 1 87 ? -7.658 -5.680 18.851 1.00 85.81 87 VAL A N 1
ATOM 700 C CA . VAL A 1 87 ? -8.293 -4.431 19.303 1.00 85.81 87 VAL A CA 1
ATOM 701 C C . VAL A 1 87 ? -8.043 -4.196 20.787 1.00 85.81 87 VAL A C 1
ATOM 703 O O . VAL A 1 87 ? -7.674 -3.084 21.165 1.00 85.81 87 VAL A O 1
ATOM 706 N N . TYR A 1 88 ? -8.205 -5.235 21.613 1.00 85.38 88 TYR A N 1
ATOM 707 C CA . TYR A 1 88 ? -7.885 -5.160 23.034 1.00 85.38 88 TYR A CA 1
ATOM 708 C C . TYR A 1 88 ? -6.432 -4.733 23.240 1.00 85.38 88 TYR A C 1
ATOM 710 O O . TYR A 1 88 ? -6.186 -3.713 23.880 1.00 85.38 88 TYR A O 1
ATOM 718 N N . ASN A 1 89 ? -5.490 -5.439 22.611 1.00 83.81 89 ASN A N 1
ATOM 719 C CA . ASN A 1 89 ? -4.065 -5.173 22.766 1.00 83.81 89 ASN A CA 1
ATOM 720 C C . ASN A 1 89 ? -3.676 -3.751 22.331 1.00 83.81 89 ASN A C 1
ATOM 722 O O . ASN A 1 89 ? -2.976 -3.058 23.074 1.00 83.81 89 ASN A O 1
ATOM 726 N N . PHE A 1 90 ? -4.187 -3.271 21.189 1.00 85.94 90 PHE A N 1
ATOM 727 C CA . PHE A 1 90 ? -3.926 -1.900 20.742 1.00 85.94 90 PHE A CA 1
ATOM 728 C C . PHE A 1 90 ? -4.483 -0.863 21.702 1.00 85.94 90 PHE A C 1
ATOM 730 O O . PHE A 1 90 ? -3.813 0.120 22.011 1.00 85.94 90 PHE A O 1
ATOM 737 N N . ALA A 1 91 ? -5.717 -1.063 22.161 1.00 80.75 91 ALA A N 1
ATOM 738 C CA . ALA A 1 91 ? -6.384 -0.110 23.027 1.00 80.75 91 ALA A CA 1
ATOM 739 C C . ALA A 1 91 ? -5.718 -0.024 24.407 1.00 80.75 91 ALA A C 1
ATOM 741 O O . ALA A 1 91 ? -5.670 1.067 24.978 1.00 80.75 91 ALA A O 1
ATOM 742 N N . THR A 1 92 ? -5.201 -1.136 24.944 1.00 75.62 92 THR A N 1
ATOM 743 C CA . THR A 1 92 ? -4.709 -1.213 26.328 1.00 75.62 92 THR A CA 1
ATOM 744 C C . THR A 1 92 ? -3.199 -1.085 26.474 1.00 75.62 92 THR A C 1
ATOM 746 O O . THR A 1 92 ? -2.759 -0.433 27.420 1.00 75.62 92 THR A O 1
ATOM 749 N N . PHE A 1 93 ? -2.404 -1.645 25.563 1.00 66.94 93 PHE A N 1
ATOM 750 C CA . PHE A 1 93 ? -0.950 -1.752 25.748 1.00 66.94 93 PHE A CA 1
ATOM 751 C C . PHE A 1 93 ? -0.148 -0.861 24.799 1.00 66.94 93 PHE A C 1
ATOM 753 O O . PHE A 1 93 ? 0.825 -0.244 25.223 1.00 66.94 93 PHE A O 1
ATOM 760 N N . ASP A 1 94 ? -0.587 -0.715 23.549 1.00 64.00 94 ASP A N 1
ATOM 761 C CA . ASP A 1 94 ? 0.252 -0.092 22.512 1.00 64.00 94 ASP A CA 1
ATOM 762 C C . ASP A 1 94 ? 0.096 1.428 22.399 1.00 64.00 94 ASP A C 1
ATOM 764 O O . ASP A 1 94 ? 0.786 2.084 21.611 1.00 64.00 94 ASP A O 1
ATOM 768 N N . ILE A 1 95 ? -0.817 2.020 23.168 1.00 67.56 95 ILE A N 1
ATOM 769 C CA . ILE A 1 95 ? -1.012 3.466 23.179 1.00 67.56 95 ILE A CA 1
ATOM 770 C C . ILE A 1 95 ? -0.247 4.059 24.355 1.00 67.56 95 ILE A C 1
ATOM 772 O O . ILE A 1 95 ? -0.713 4.062 25.488 1.00 67.56 95 ILE A O 1
ATOM 776 N N . GLU A 1 96 ? 0.902 4.662 24.049 1.00 66.56 96 GLU A N 1
ATOM 777 C CA . GLU A 1 96 ? 1.842 5.283 25.000 1.00 66.56 96 GLU A CA 1
ATOM 778 C C . GLU A 1 96 ? 1.238 6.302 25.982 1.00 66.56 96 GLU A C 1
ATOM 780 O O . GLU A 1 96 ? 1.941 6.787 26.867 1.00 66.56 96 GLU A O 1
ATOM 785 N N . ILE A 1 97 ? 0.002 6.757 25.765 1.00 66.88 97 ILE A N 1
ATOM 7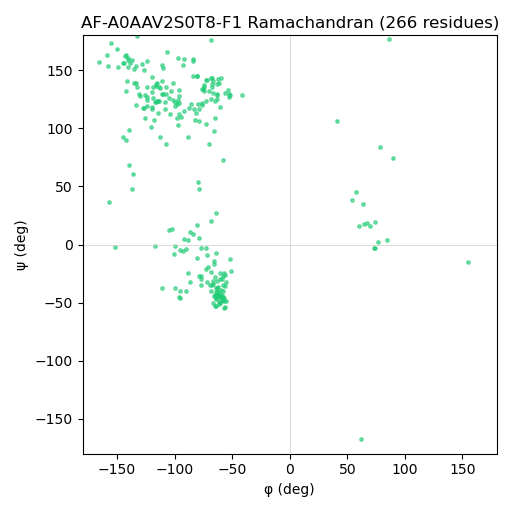86 C CA . ILE A 1 97 ? -0.674 7.710 26.657 1.00 66.88 97 ILE A CA 1
ATOM 787 C C . ILE A 1 97 ? -1.580 7.034 27.690 1.00 66.88 97 ILE A C 1
ATOM 789 O O . ILE A 1 97 ? -2.085 7.721 28.576 1.00 66.88 97 ILE A O 1
ATOM 793 N N . ASN A 1 98 ? -1.744 5.714 27.618 1.00 68.62 98 ASN A N 1
ATOM 794 C CA . ASN A 1 98 ? -2.376 4.929 28.671 1.00 68.62 98 ASN A CA 1
ATOM 795 C C . ASN A 1 98 ? -1.543 5.024 29.957 1.00 68.62 98 ASN A C 1
ATOM 797 O O . ASN A 1 98 ? -0.314 4.994 29.911 1.00 68.62 98 ASN A O 1
ATOM 801 N N . GLY A 1 99 ? -2.204 5.181 31.107 1.00 60.41 99 GLY A N 1
ATOM 802 C CA . GLY A 1 99 ? -1.523 5.252 32.408 1.00 60.41 99 GLY A CA 1
ATOM 803 C C . GLY A 1 99 ? -0.776 6.563 32.696 1.00 60.41 99 GLY A C 1
ATOM 804 O O . GLY A 1 99 ? -0.258 6.730 33.797 1.00 60.41 99 GLY A O 1
ATOM 805 N N . LYS A 1 100 ? -0.730 7.517 31.755 1.00 65.94 100 LYS A N 1
ATOM 806 C CA . LYS A 1 100 ? -0.112 8.833 31.985 1.00 65.94 100 LYS A CA 1
ATOM 807 C C . LYS A 1 100 ? -1.061 9.770 32.735 1.00 65.94 100 LYS A C 1
ATOM 809 O O . LYS A 1 100 ? -2.269 9.763 32.482 1.00 65.94 100 LYS A O 1
ATOM 814 N N . LEU A 1 101 ? -0.487 10.613 33.601 1.00 59.53 101 LEU A N 1
ATOM 815 C CA . LEU A 1 101 ? -1.210 11.663 34.323 1.00 59.53 101 LEU A CA 1
ATOM 816 C C . LEU A 1 101 ? -1.977 12.557 33.342 1.00 59.53 101 LEU A C 1
ATOM 818 O O . LEU A 1 101 ? -1.457 12.981 32.305 1.00 59.53 101 LEU A O 1
ATOM 822 N N . TYR A 1 102 ? -3.236 12.817 33.662 1.00 55.84 102 TYR A N 1
ATOM 823 C CA . TYR A 1 102 ? -4.142 13.720 32.978 1.00 55.84 102 TYR A CA 1
ATOM 824 C C . TYR A 1 102 ? -3.737 15.153 33.307 1.00 55.84 102 TYR A C 1
ATOM 826 O O . TYR A 1 102 ? -3.501 15.488 34.460 1.00 55.84 102 TYR A O 1
ATOM 834 N N . ASP A 1 103 ? -3.639 15.979 32.271 1.00 55.44 103 ASP A N 1
ATOM 835 C CA . ASP A 1 103 ? -3.184 17.364 32.387 1.00 55.44 103 ASP A CA 1
ATOM 836 C C . ASP A 1 103 ? -4.084 18.199 31.463 1.00 55.44 103 ASP A C 1
ATOM 838 O O . ASP A 1 103 ? -3.942 18.107 30.232 1.00 55.44 103 ASP A O 1
ATOM 842 N N . PRO A 1 104 ? -5.115 18.866 32.014 1.00 56.91 104 PRO A N 1
ATOM 843 C CA . PRO A 1 104 ? -5.932 19.815 31.266 1.00 56.91 104 PRO A CA 1
ATOM 844 C C . PRO A 1 104 ? -5.049 20.976 30.783 1.00 56.91 104 PRO A C 1
ATOM 846 O O . PRO A 1 104 ? -4.164 21.395 31.519 1.00 56.91 104 PRO A O 1
ATOM 849 N N . PRO A 1 105 ? -5.256 21.530 29.573 1.00 54.81 105 PRO A N 1
ATOM 850 C CA . PRO A 1 105 ? -6.501 21.549 28.793 1.00 54.81 105 PRO A CA 1
ATOM 851 C C . PRO A 1 105 ? -6.530 20.577 27.597 1.00 54.81 105 PRO A C 1
ATOM 853 O O . PRO A 1 105 ? -7.382 20.679 26.713 1.00 54.81 105 PRO A O 1
ATOM 856 N N . TYR A 1 106 ? -5.581 19.645 27.506 1.00 56.72 106 TYR A N 1
ATOM 857 C CA . TYR A 1 106 ? -5.419 18.832 26.305 1.00 56.72 106 TYR A CA 1
ATOM 858 C C . TYR A 1 106 ? -6.440 17.692 26.255 1.00 56.72 106 TYR A C 1
ATOM 860 O O . TYR A 1 106 ? -6.428 16.821 27.117 1.00 56.72 106 TYR A O 1
ATOM 868 N N . HIS A 1 107 ? -7.260 1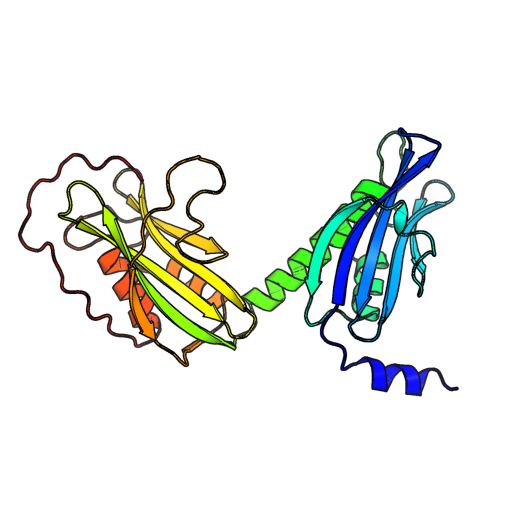7.659 25.197 1.00 68.00 107 HIS A N 1
ATOM 869 C CA . HIS A 1 107 ? -8.180 16.569 24.834 1.00 68.00 107 HIS A CA 1
ATOM 870 C C . HIS A 1 107 ? -7.442 15.225 24.634 1.00 68.00 107 HIS A C 1
ATOM 872 O O . HIS A 1 107 ? -7.225 14.770 23.502 1.00 68.00 107 HIS A O 1
ATOM 878 N N . LYS A 1 108 ? -6.984 14.602 25.723 1.00 72.56 108 LYS A N 1
ATOM 879 C CA . LYS A 1 108 ? -6.202 13.359 25.711 1.00 72.56 108 LYS A CA 1
ATOM 880 C C . LYS A 1 108 ? -7.037 12.198 25.162 1.00 72.56 108 LYS A C 1
ATOM 882 O O . LYS A 1 108 ? -6.468 11.349 24.485 1.00 72.56 108 LYS A O 1
ATOM 887 N N . GLU A 1 109 ? -8.363 12.231 25.297 1.00 77.88 109 GLU A N 1
ATOM 888 C CA . GLU A 1 109 ? -9.299 11.275 24.687 1.00 77.88 109 GLU A CA 1
ATOM 889 C C . GLU A 1 109 ? -9.289 11.366 23.155 1.00 77.88 109 GLU A C 1
ATOM 891 O O . GLU A 1 109 ? -9.201 10.350 22.468 1.00 77.88 109 GLU A O 1
ATOM 896 N N . LYS A 1 110 ? -9.292 12.589 22.598 1.00 85.69 110 LYS A N 1
ATOM 897 C CA . LYS A 1 110 ? -9.139 12.811 21.149 1.00 85.69 110 LYS A CA 1
ATOM 898 C C . LYS A 1 110 ? -7.807 12.260 20.658 1.00 85.69 110 LYS A C 1
ATOM 900 O O . LYS A 1 110 ? -7.764 11.535 19.667 1.00 85.69 110 LYS A O 1
ATOM 905 N N . LYS A 1 111 ? -6.713 12.618 21.340 1.00 84.19 111 LYS A N 1
ATOM 906 C CA . LYS A 1 111 ? -5.369 12.134 20.988 1.00 84.19 111 LYS A CA 1
ATOM 907 C C . LYS A 1 111 ? -5.300 10.608 21.064 1.00 84.19 111 LYS A C 1
ATOM 909 O O . LYS A 1 111 ? -4.691 10.004 20.190 1.00 84.19 111 LYS A O 1
ATOM 914 N N . TRP A 1 112 ? -5.949 10.001 22.054 1.00 88.19 112 TRP A N 1
ATOM 915 C CA . TRP A 1 112 ? -6.033 8.553 22.210 1.00 88.19 112 TRP A CA 1
ATOM 916 C C . TRP A 1 112 ? -6.775 7.885 21.065 1.00 88.19 112 TRP A C 1
ATOM 918 O O . TRP A 1 112 ? -6.203 7.017 20.416 1.00 88.19 112 TRP A O 1
ATOM 928 N N . ALA A 1 113 ? -7.987 8.341 20.746 1.00 87.94 113 ALA A N 1
ATOM 929 C CA . ALA A 1 113 ? -8.779 7.761 19.665 1.00 87.94 113 ALA A CA 1
ATOM 930 C C . ALA A 1 113 ? -8.066 7.887 18.307 1.00 87.94 113 ALA A C 1
ATOM 932 O O . ALA A 1 113 ? -8.032 6.935 17.530 1.00 87.94 113 ALA A O 1
ATOM 933 N N . ILE A 1 114 ? -7.430 9.038 18.046 1.00 87.69 114 ILE A N 1
ATOM 934 C CA . ILE A 1 114 ? -6.616 9.245 16.840 1.00 87.69 114 ILE A CA 1
ATOM 935 C C . ILE A 1 114 ? -5.400 8.311 16.834 1.00 87.69 114 ILE A C 1
ATOM 937 O O . ILE A 1 114 ? -5.136 7.686 15.811 1.00 87.69 114 ILE A O 1
ATOM 941 N N . LYS A 1 115 ? -4.669 8.179 17.951 1.00 87.75 115 LYS A N 1
ATOM 942 C CA . LYS A 1 115 ? -3.517 7.267 18.047 1.00 87.75 115 LYS A CA 1
ATOM 943 C C . LYS A 1 115 ? -3.930 5.807 17.839 1.00 87.75 115 LYS A C 1
ATOM 945 O O . LYS A 1 115 ? -3.262 5.123 17.072 1.00 87.75 115 LYS A O 1
ATOM 950 N N . LEU A 1 116 ? -5.027 5.358 18.456 1.00 89.25 116 LEU A N 1
ATOM 951 C CA . LEU A 1 116 ? -5.573 4.010 18.273 1.00 89.25 116 LEU A CA 1
ATOM 952 C C . LEU A 1 116 ? -5.874 3.744 16.796 1.00 89.25 116 LEU A C 1
ATOM 954 O O . LEU A 1 116 ? -5.353 2.794 16.215 1.00 89.25 116 LEU A O 1
ATOM 958 N N . PHE A 1 117 ? -6.672 4.622 16.180 1.00 88.94 117 PHE A N 1
ATOM 959 C CA . PHE A 1 117 ? -7.046 4.502 14.775 1.00 88.94 117 PHE A CA 1
ATOM 960 C C . PHE A 1 117 ? -5.813 4.467 13.864 1.00 88.94 117 PHE A C 1
ATOM 962 O O . PHE A 1 117 ? -5.696 3.583 13.019 1.00 88.94 117 PHE A O 1
ATOM 969 N N . SER A 1 118 ? -4.872 5.394 14.056 1.00 85.94 118 SER A N 1
ATOM 970 C CA . SER A 1 118 ? -3.647 5.465 13.256 1.00 85.94 118 SER A CA 1
ATOM 971 C C . SER A 1 118 ? -2.751 4.242 13.441 1.00 85.94 118 SER A C 1
ATOM 973 O O . SER A 1 118 ? -2.172 3.781 12.464 1.00 85.94 118 SER A O 1
ATOM 975 N N . LYS A 1 119 ? -2.646 3.685 14.654 1.00 86.75 119 LYS A N 1
ATOM 976 C CA . LYS A 1 119 ? -1.847 2.479 14.918 1.00 86.75 119 LYS A CA 1
ATOM 977 C C . LYS A 1 119 ? -2.416 1.263 14.187 1.00 86.75 119 LYS A C 1
ATOM 979 O O . LYS A 1 119 ? -1.660 0.528 13.558 1.00 86.75 119 LYS A O 1
ATOM 984 N N . ILE A 1 120 ? -3.737 1.083 14.225 1.00 87.62 120 ILE A N 1
ATOM 985 C CA . ILE A 1 120 ? -4.418 0.003 13.499 1.00 87.62 120 ILE A CA 1
ATOM 986 C C . ILE A 1 120 ? -4.287 0.196 11.988 1.00 87.62 120 ILE A C 1
ATOM 988 O O . ILE A 1 120 ? -3.968 -0.757 11.283 1.00 87.62 120 ILE A O 1
ATOM 992 N N . ALA A 1 121 ? -4.483 1.425 11.499 1.00 84.25 121 ALA A N 1
ATOM 993 C CA . ALA A 1 121 ? -4.294 1.757 10.089 1.00 84.25 121 ALA A CA 1
ATOM 994 C C . ALA A 1 121 ? -2.875 1.417 9.619 1.00 84.25 121 ALA A C 1
ATOM 996 O O . ALA A 1 121 ? -2.711 0.769 8.591 1.00 84.25 121 ALA A O 1
ATOM 997 N N . TRP A 1 122 ? -1.871 1.802 10.408 1.00 83.62 122 TRP A N 1
ATOM 998 C CA . TRP A 1 122 ? -0.469 1.541 10.114 1.00 83.62 122 TRP A CA 1
ATOM 999 C C . TRP A 1 122 ? -0.144 0.044 10.113 1.00 83.62 122 TRP A C 1
ATOM 1001 O O . TRP A 1 122 ? 0.451 -0.430 9.155 1.00 83.62 122 TRP A O 1
ATOM 1011 N N . LYS A 1 123 ? -0.585 -0.729 11.117 1.00 82.00 123 LYS A N 1
ATOM 1012 C CA . LYS A 1 123 ? -0.350 -2.186 11.131 1.00 82.00 123 LYS A CA 1
ATOM 1013 C C . LYS A 1 123 ? -1.046 -2.884 9.962 1.00 82.00 123 LYS A C 1
ATOM 1015 O O . LYS A 1 123 ? -0.507 -3.829 9.394 1.00 82.00 123 LYS A O 1
ATOM 1020 N N . HIS A 1 124 ? -2.246 -2.434 9.598 1.00 83.31 124 HIS A N 1
ATOM 1021 C CA . HIS A 1 124 ? -2.937 -2.964 8.429 1.00 83.31 124 HIS A CA 1
ATOM 1022 C C . HIS A 1 124 ? -2.157 -2.679 7.139 1.00 83.31 124 HIS A C 1
ATOM 1024 O O . HIS A 1 124 ? -1.976 -3.578 6.322 1.00 83.31 124 HIS A O 1
ATOM 1030 N N . GLU A 1 125 ? -1.650 -1.458 6.983 1.00 80.44 125 GLU A N 1
ATOM 1031 C CA . GLU A 1 125 ? -0.814 -1.071 5.848 1.00 80.44 125 GLU A CA 1
ATOM 1032 C C . GLU A 1 125 ? 0.515 -1.839 5.818 1.00 80.44 125 GLU A C 1
ATOM 1034 O O . GLU A 1 125 ? 0.916 -2.316 4.763 1.00 80.44 125 GLU A O 1
ATOM 1039 N N . GLU A 1 126 ? 1.164 -2.044 6.964 1.00 80.69 126 GLU A N 1
ATOM 1040 C CA . GLU A 1 126 ? 2.370 -2.868 7.089 1.00 80.69 126 GLU A CA 1
ATOM 1041 C C . GLU A 1 126 ? 2.105 -4.328 6.693 1.00 80.69 126 GLU A C 1
ATOM 1043 O O . GLU A 1 126 ? 2.884 -4.925 5.950 1.00 80.69 126 GLU A O 1
ATOM 1048 N N . SER A 1 127 ? 0.977 -4.894 7.130 1.00 79.31 127 SER A N 1
ATOM 1049 C CA . SER A 1 127 ? 0.561 -6.242 6.741 1.00 79.31 127 SER A CA 1
ATOM 1050 C C . SER A 1 127 ? 0.307 -6.348 5.238 1.00 79.31 127 SER A C 1
ATOM 1052 O O . SER A 1 127 ? 0.811 -7.286 4.622 1.00 79.31 127 SER A O 1
ATOM 1054 N N . ILE A 1 128 ? -0.404 -5.389 4.630 1.00 80.25 128 ILE A N 1
ATOM 1055 C CA . ILE A 1 128 ? -0.598 -5.345 3.172 1.00 80.25 128 ILE A CA 1
ATOM 1056 C C . ILE A 1 128 ? 0.750 -5.241 2.458 1.00 80.25 128 ILE A C 1
ATOM 1058 O O . ILE A 1 128 ? 0.996 -5.976 1.507 1.00 80.25 128 ILE A O 1
ATOM 1062 N N . ASN A 1 129 ? 1.630 -4.356 2.926 1.00 80.69 129 ASN A N 1
ATOM 1063 C CA . ASN A 1 129 ? 2.902 -4.092 2.268 1.00 80.69 129 ASN A CA 1
ATOM 1064 C C . ASN A 1 129 ? 3.855 -5.288 2.312 1.00 80.69 129 ASN A C 1
ATOM 1066 O O . ASN A 1 129 ? 4.627 -5.463 1.376 1.00 80.69 129 ASN A O 1
ATOM 1070 N N . ASN A 1 130 ? 3.802 -6.110 3.360 1.00 84.44 130 ASN A N 1
ATOM 1071 C CA . ASN A 1 130 ? 4.729 -7.227 3.549 1.00 84.44 130 ASN A CA 1
ATOM 1072 C C . ASN A 1 130 ? 4.156 -8.595 3.153 1.00 84.44 130 ASN A C 1
ATOM 1074 O O . ASN A 1 130 ? 4.896 -9.576 3.143 1.00 84.44 130 ASN A O 1
ATOM 1078 N N . SER A 1 131 ? 2.862 -8.694 2.839 1.00 84.25 131 SER A N 1
ATOM 1079 C CA . SER A 1 131 ? 2.255 -9.969 2.444 1.00 84.25 131 SER A CA 1
ATOM 1080 C C . SER A 1 131 ? 2.403 -10.181 0.935 1.00 84.25 131 SER A C 1
ATOM 1082 O O . SER A 1 131 ? 1.860 -9.385 0.165 1.00 84.25 131 SER A O 1
ATOM 1084 N N . PRO A 1 132 ? 3.112 -11.229 0.477 1.00 89.50 132 PRO A N 1
ATOM 1085 C CA . PRO A 1 132 ? 3.142 -11.560 -0.937 1.00 89.50 132 PRO A CA 1
ATOM 1086 C C . PRO A 1 132 ? 1.767 -12.063 -1.381 1.00 89.50 132 PRO A C 1
ATOM 1088 O O . PRO A 1 132 ? 1.071 -12.765 -0.646 1.00 89.50 132 PRO A O 1
ATOM 1091 N N . GLY A 1 133 ? 1.381 -11.708 -2.597 1.00 90.06 133 GLY A N 1
ATOM 1092 C CA . GLY A 1 133 ? 0.141 -12.161 -3.211 1.00 90.06 133 GLY A CA 1
ATOM 1093 C C . GLY A 1 133 ? 0.254 -12.112 -4.724 1.00 90.06 133 GLY A C 1
ATOM 1094 O O . GLY A 1 133 ? 1.247 -11.604 -5.255 1.00 90.06 133 GLY A O 1
ATOM 1095 N N . ASN A 1 134 ? -0.760 -12.632 -5.417 1.00 94.50 134 ASN A N 1
ATOM 1096 C CA . ASN A 1 134 ? -0.804 -12.434 -6.856 1.00 94.50 134 ASN A CA 1
ATOM 1097 C C . ASN A 1 134 ? -1.032 -10.953 -7.153 1.00 94.50 134 ASN A C 1
ATOM 1099 O O . ASN A 1 134 ? -1.806 -10.265 -6.473 1.00 94.50 134 ASN A O 1
ATOM 1103 N N . CYS A 1 135 ? -0.349 -10.476 -8.180 1.00 95.81 135 CYS A N 1
ATOM 1104 C CA . CYS A 1 135 ? -0.543 -9.151 -8.714 1.00 95.81 135 CYS A CA 1
ATOM 1105 C C . CYS A 1 135 ? -0.414 -9.137 -10.235 1.00 95.81 135 CYS A C 1
ATOM 1107 O O . CYS A 1 135 ? 0.132 -10.040 -10.883 1.00 95.81 135 CYS A O 1
ATOM 1109 N N . GLU A 1 136 ? -0.945 -8.067 -10.799 1.00 97.12 136 GLU A N 1
ATOM 1110 C CA . GLU A 1 136 ? -0.850 -7.727 -12.201 1.00 97.12 136 GLU A CA 1
ATOM 1111 C C . GLU A 1 136 ? 0.002 -6.465 -12.350 1.00 97.12 136 GLU A C 1
ATOM 1113 O O . GLU A 1 136 ? -0.175 -5.487 -11.622 1.00 97.12 136 GLU A O 1
ATOM 1118 N N . LEU A 1 137 ? 0.924 -6.482 -13.310 1.00 96.88 137 LEU A N 1
ATOM 1119 C CA . LEU A 1 137 ? 1.748 -5.343 -13.690 1.00 96.88 137 LEU A CA 1
ATOM 1120 C C . LEU A 1 137 ? 1.159 -4.690 -14.937 1.00 96.88 137 LEU A C 1
ATOM 1122 O O . LEU A 1 137 ? 1.059 -5.304 -15.999 1.00 96.88 137 LEU A O 1
ATOM 1126 N N . TYR A 1 138 ? 0.842 -3.411 -14.827 1.00 96.44 138 TYR A N 1
ATOM 1127 C CA . TYR A 1 138 ? 0.320 -2.580 -15.897 1.00 96.44 138 TYR A CA 1
ATOM 1128 C C . TYR A 1 138 ? 1.380 -1.585 -16.351 1.00 96.44 138 TYR A C 1
ATOM 1130 O O . TYR A 1 138 ? 1.865 -0.764 -15.570 1.00 96.44 138 TYR A O 1
ATOM 1138 N N . LEU A 1 139 ? 1.713 -1.616 -17.637 1.00 95.31 139 LEU A N 1
ATOM 1139 C CA . LEU A 1 139 ? 2.587 -0.627 -18.247 1.00 95.31 139 LEU A CA 1
ATOM 1140 C C . LEU A 1 139 ? 1.746 0.513 -18.814 1.00 95.31 139 LEU A C 1
ATOM 1142 O O . LEU A 1 139 ? 1.022 0.325 -19.794 1.00 95.31 139 LEU A O 1
ATOM 1146 N N . TYR A 1 140 ? 1.898 1.708 -18.258 1.00 93.62 140 TYR A N 1
ATOM 1147 C CA . TYR A 1 140 ? 1.230 2.906 -18.748 1.00 93.62 140 TYR A CA 1
ATOM 1148 C C . TYR A 1 140 ? 2.219 3.864 -19.394 1.00 93.62 140 TYR A C 1
ATOM 1150 O O . TYR A 1 140 ? 3.392 3.951 -19.020 1.00 93.62 140 TYR A O 1
ATOM 1158 N N . ARG A 1 141 ? 1.711 4.647 -20.344 1.00 90.94 141 ARG A N 1
ATOM 1159 C CA . ARG A 1 141 ? 2.426 5.803 -20.877 1.00 90.94 141 ARG A CA 1
ATOM 1160 C C . ARG A 1 141 ? 1.518 7.011 -21.009 1.00 90.94 141 ARG A C 1
ATOM 1162 O O . ARG A 1 141 ? 0.334 6.868 -21.298 1.00 90.94 141 ARG A O 1
ATOM 1169 N N . ARG A 1 142 ? 2.098 8.198 -20.892 1.00 87.88 142 ARG A N 1
ATOM 1170 C CA . ARG A 1 142 ? 1.472 9.469 -21.279 1.00 87.88 142 ARG A CA 1
ATOM 1171 C C . ARG A 1 142 ? 2.402 10.244 -22.197 1.00 87.88 142 ARG A C 1
ATOM 1173 O O . ARG A 1 142 ? 3.617 10.065 -22.143 1.00 87.88 142 ARG A O 1
ATOM 1180 N N . LYS A 1 143 ? 1.856 11.123 -23.031 1.00 84.19 143 LYS A N 1
ATOM 1181 C CA . LYS A 1 143 ? 2.675 12.040 -23.839 1.00 84.19 143 LYS A CA 1
ATOM 1182 C C . LYS A 1 143 ? 3.224 13.156 -22.949 1.00 84.19 143 LYS A C 1
ATOM 1184 O O . LYS A 1 143 ? 2.468 13.749 -22.187 1.00 84.19 143 LYS A O 1
ATOM 1189 N N . ILE A 1 144 ? 4.512 13.462 -23.081 1.00 76.12 144 ILE A N 1
ATOM 1190 C CA . ILE A 1 144 ? 5.153 14.641 -22.481 1.00 76.12 144 ILE A CA 1
ATOM 1191 C C . ILE A 1 144 ? 5.662 15.554 -23.603 1.00 76.12 144 ILE A C 1
ATOM 1193 O O . ILE A 1 144 ? 6.195 15.058 -24.589 1.00 76.12 144 ILE A O 1
ATOM 1197 N N . CYS A 1 145 ? 5.448 16.870 -23.472 1.00 57.78 145 CYS A N 1
ATOM 1198 C CA . CYS A 1 145 ? 5.939 17.951 -24.348 1.00 57.78 145 CYS A CA 1
ATOM 1199 C C . CYS A 1 145 ? 5.906 17.698 -25.877 1.00 57.78 145 CYS A C 1
ATOM 1201 O O . CYS A 1 145 ? 6.761 17.021 -26.441 1.00 5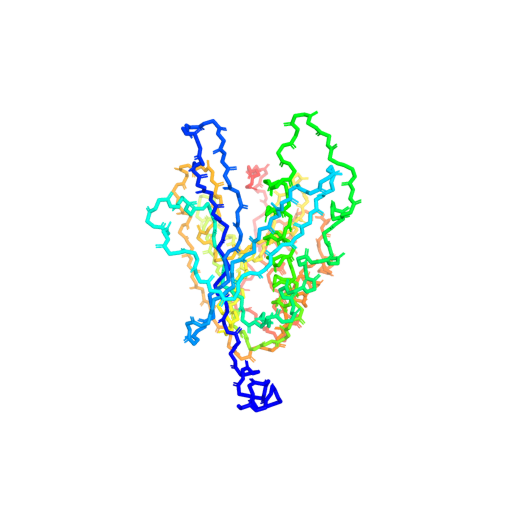7.78 145 CYS A O 1
ATOM 1203 N N . GLY A 1 146 ? 4.978 18.335 -26.603 1.00 55.22 146 GLY A N 1
ATOM 1204 C CA . GLY A 1 146 ? 5.095 18.471 -28.068 1.00 55.22 146 GLY A CA 1
ATOM 1205 C C . GLY A 1 146 ? 4.974 17.175 -28.888 1.00 55.22 146 GLY A C 1
ATOM 1206 O O . GLY A 1 146 ? 5.350 17.165 -30.054 1.00 55.22 146 GLY A O 1
ATOM 1207 N N . LYS A 1 147 ? 4.416 16.100 -28.305 1.00 56.41 147 LYS A N 1
ATOM 1208 C CA . LYS A 1 147 ? 4.118 14.784 -28.926 1.00 56.41 147 LYS A CA 1
ATOM 1209 C C . LYS A 1 147 ? 5.320 13.868 -29.224 1.00 56.41 147 LYS A C 1
ATOM 1211 O O . LYS A 1 147 ? 5.081 12.747 -29.667 1.00 56.41 147 LYS A O 1
ATOM 1216 N N . LEU A 1 148 ? 6.563 14.289 -28.973 1.00 62.31 148 LEU A N 1
ATOM 1217 C CA . LEU A 1 148 ? 7.761 13.526 -29.369 1.00 62.31 148 LEU A CA 1
ATOM 1218 C C . LEU A 1 148 ? 8.242 12.503 -28.328 1.00 62.31 148 LEU A C 1
ATOM 1220 O O . LEU A 1 148 ? 8.889 11.529 -28.703 1.00 62.31 148 LEU A O 1
ATOM 1224 N N . ALA A 1 149 ? 7.928 12.689 -27.044 1.00 75.81 149 ALA A N 1
ATOM 1225 C CA . ALA A 1 149 ? 8.370 11.789 -25.981 1.00 75.81 149 ALA A CA 1
ATOM 1226 C C . ALA A 1 149 ? 7.198 11.277 -25.133 1.00 75.81 149 ALA A C 1
ATOM 1228 O O . ALA A 1 149 ? 6.176 11.946 -24.954 1.00 75.81 149 ALA A O 1
ATOM 1229 N N . TYR A 1 150 ? 7.369 10.070 -24.599 1.00 86.44 150 TYR A N 1
ATOM 1230 C CA . TYR A 1 150 ? 6.437 9.457 -23.663 1.00 86.44 150 TYR A CA 1
ATOM 1231 C C . TYR A 1 150 ? 7.069 9.376 -22.281 1.00 86.44 150 TYR A C 1
ATOM 1233 O O . TYR A 1 150 ? 8.251 9.062 -22.145 1.00 86.44 150 TYR A O 1
ATOM 1241 N N . HIS A 1 151 ? 6.255 9.624 -21.263 1.00 89.12 151 HIS A N 1
ATOM 1242 C CA . HIS A 1 151 ? 6.578 9.282 -19.890 1.00 89.12 151 HIS A CA 1
ATOM 1243 C C . HIS A 1 151 ? 5.941 7.946 -19.545 1.00 89.12 151 HIS A C 1
ATOM 1245 O O . HIS A 1 151 ? 4.765 7.738 -19.847 1.00 89.12 151 HIS A O 1
ATOM 1251 N N . TRP A 1 152 ? 6.723 7.061 -18.939 1.00 92.50 152 TRP A N 1
ATOM 1252 C CA . TRP A 1 152 ? 6.349 5.679 -18.666 1.00 92.50 152 TRP A CA 1
ATOM 1253 C C . TRP A 1 152 ? 6.274 5.436 -17.170 1.00 92.50 152 TRP A C 1
ATOM 1255 O O . TRP A 1 152 ? 7.147 5.887 -16.427 1.00 92.50 152 TRP A O 1
ATOM 1265 N N . VAL A 1 153 ? 5.253 4.692 -16.759 1.00 94.75 153 VAL A N 1
ATOM 1266 C CA . VAL A 1 153 ? 5.049 4.276 -15.370 1.00 94.75 153 VAL A CA 1
ATOM 1267 C C . VAL A 1 153 ? 4.581 2.831 -15.334 1.00 94.75 153 VAL A C 1
ATOM 1269 O O . VAL A 1 153 ? 4.013 2.323 -16.305 1.00 94.75 153 VAL A O 1
ATOM 1272 N N . ILE A 1 154 ? 4.829 2.176 -14.209 1.00 96.50 154 ILE A N 1
ATOM 1273 C CA . ILE A 1 154 ? 4.384 0.812 -13.953 1.00 96.50 154 ILE A CA 1
ATOM 1274 C C . ILE A 1 154 ? 3.433 0.848 -12.763 1.00 96.50 154 ILE A C 1
ATOM 1276 O O . ILE A 1 154 ? 3.824 1.319 -11.700 1.00 96.50 154 ILE A O 1
ATOM 1280 N N . SER A 1 155 ? 2.204 0.365 -12.932 1.00 96.50 155 SER A N 1
ATOM 1281 C CA . SER A 1 155 ? 1.286 0.126 -11.812 1.00 96.50 155 SER A CA 1
ATOM 1282 C C . SER A 1 155 ? 1.265 -1.357 -11.478 1.00 96.50 155 SER A C 1
ATOM 1284 O O . SER A 1 155 ? 1.254 -2.187 -12.383 1.00 96.50 155 SER A O 1
ATOM 1286 N N . PHE A 1 156 ? 1.256 -1.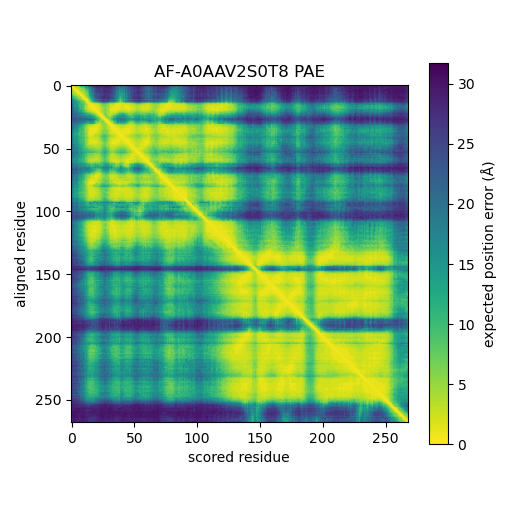682 -10.194 1.00 96.88 156 PHE A N 1
ATOM 1287 C CA . PHE A 1 156 ? 0.998 -3.026 -9.698 1.00 96.88 156 PHE A CA 1
ATOM 1288 C C . PHE A 1 156 ? -0.357 -3.024 -9.002 1.00 96.88 156 PHE A C 1
ATOM 1290 O O . PHE A 1 156 ? -0.601 -2.170 -8.149 1.00 96.88 156 PHE A O 1
ATOM 1297 N N . MET A 1 157 ? -1.215 -3.976 -9.356 1.00 95.25 157 MET A N 1
ATOM 1298 C CA . MET A 1 157 ? -2.517 -4.193 -8.731 1.00 95.25 157 MET A CA 1
ATOM 1299 C C . MET A 1 157 ? -2.551 -5.599 -8.141 1.00 95.25 157 MET A C 1
ATOM 1301 O O . MET A 1 157 ? -2.388 -6.577 -8.864 1.00 95.25 157 MET A O 1
ATOM 1305 N N . TRP A 1 158 ? -2.727 -5.694 -6.828 1.00 94.00 158 TRP A N 1
ATOM 1306 C CA . TRP A 1 158 ? -2.790 -6.955 -6.095 1.00 94.00 158 TRP A CA 1
ATOM 1307 C C . TRP A 1 158 ? -4.237 -7.431 -5.948 1.00 94.00 158 TRP A C 1
ATOM 13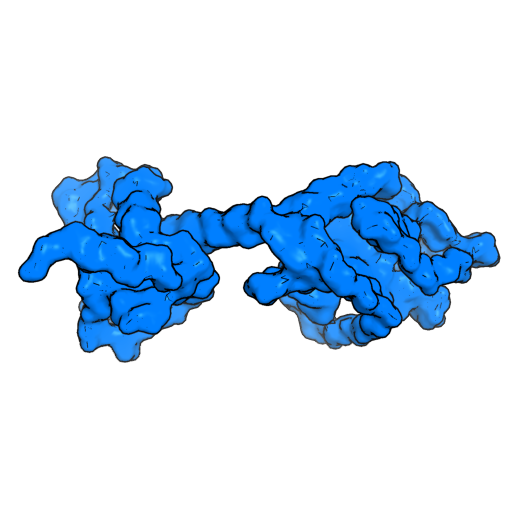09 O O . TRP A 1 158 ? -5.161 -6.618 -5.893 1.00 94.00 158 TRP A O 1
ATOM 1319 N N . ASP A 1 159 ? -4.431 -8.743 -5.793 1.00 88.12 159 ASP A N 1
ATOM 1320 C CA . ASP A 1 159 ? -5.759 -9.364 -5.616 1.00 88.12 159 ASP A CA 1
ATOM 1321 C C . ASP A 1 159 ? -6.541 -8.805 -4.411 1.00 88.12 159 ASP A C 1
ATOM 1323 O O . ASP A 1 159 ? -7.770 -8.834 -4.379 1.00 88.12 159 ASP A O 1
ATOM 1327 N N . ASN A 1 160 ? -5.838 -8.264 -3.411 1.00 79.62 160 ASN A N 1
ATOM 1328 C CA . ASN A 1 160 ? -6.441 -7.612 -2.245 1.00 79.62 160 ASN A CA 1
ATOM 1329 C C . ASN A 1 160 ? -6.930 -6.172 -2.523 1.00 79.62 160 ASN A C 1
ATOM 1331 O O . ASN A 1 160 ? -7.326 -5.469 -1.594 1.00 79.62 160 ASN A O 1
ATOM 1335 N N . GLY A 1 161 ? -6.868 -5.715 -3.778 1.00 83.88 161 GLY A N 1
ATOM 1336 C CA . GLY A 1 161 ? -7.260 -4.373 -4.204 1.00 83.88 161 GLY A CA 1
ATOM 1337 C C . GLY A 1 161 ? -6.243 -3.280 -3.869 1.00 83.88 161 GLY A C 1
ATOM 1338 O O . GLY A 1 161 ? -6.505 -2.105 -4.134 1.00 83.88 161 GLY A O 1
ATOM 1339 N N . TYR A 1 162 ? -5.090 -3.622 -3.283 1.00 87.12 162 TYR A N 1
ATOM 1340 C CA . TYR A 1 162 ? -3.987 -2.677 -3.169 1.00 87.12 162 TYR A CA 1
ATOM 1341 C C . TYR A 1 162 ? -3.445 -2.380 -4.567 1.00 87.12 162 TYR A C 1
ATOM 1343 O O . TYR A 1 162 ? -3.245 -3.280 -5.379 1.00 87.12 162 TYR A O 1
ATOM 1351 N N . GLU A 1 163 ? -3.202 -1.106 -4.841 1.00 91.38 163 GLU A N 1
ATOM 1352 C CA . GLU A 1 163 ? -2.612 -0.651 -6.091 1.00 91.38 163 GLU A CA 1
ATOM 1353 C C . GLU A 1 163 ? -1.505 0.350 -5.769 1.00 91.38 163 GLU A C 1
ATOM 1355 O O . GLU A 1 163 ? -1.666 1.200 -4.883 1.00 91.38 163 GLU A O 1
ATOM 1360 N N . ALA A 1 164 ? -0.388 0.268 -6.487 1.00 93.31 164 ALA A N 1
ATOM 1361 C CA . ALA A 1 164 ? 0.691 1.238 -6.393 1.00 93.31 164 ALA A CA 1
ATOM 1362 C C . ALA A 1 164 ? 1.318 1.506 -7.761 1.00 93.31 164 ALA A C 1
ATOM 1364 O O . ALA A 1 164 ? 1.684 0.584 -8.487 1.00 93.31 164 ALA A O 1
ATOM 1365 N N . THR A 1 165 ? 1.488 2.789 -8.079 1.00 95.31 165 THR A N 1
ATOM 1366 C CA . THR A 1 165 ? 2.129 3.258 -9.307 1.00 95.31 165 THR A CA 1
ATOM 1367 C C . THR A 1 165 ? 3.543 3.734 -9.027 1.00 95.31 165 THR A C 1
ATOM 1369 O O . THR A 1 165 ? 3.772 4.553 -8.137 1.00 95.31 165 THR A O 1
ATOM 1372 N N . TYR A 1 166 ? 4.471 3.274 -9.854 1.00 95.94 166 TYR A N 1
ATOM 1373 C CA . TYR A 1 166 ? 5.902 3.503 -9.776 1.00 95.94 166 TYR A CA 1
ATOM 1374 C C . TYR A 1 166 ? 6.406 4.230 -11.020 1.00 95.94 166 TYR A C 1
ATOM 1376 O O . TYR A 1 166 ? 6.065 3.880 -12.153 1.00 95.94 166 TYR A O 1
ATOM 1384 N N . GLU A 1 167 ? 7.257 5.229 -10.817 1.00 94.25 167 GLU A N 1
ATOM 1385 C CA . GLU A 1 167 ? 7.834 6.028 -11.891 1.00 94.25 167 GLU A CA 1
ATOM 1386 C C . GLU A 1 167 ? 9.223 6.552 -11.536 1.00 94.25 167 GLU A C 1
ATOM 1388 O O . GLU A 1 167 ? 9.646 6.525 -10.383 1.00 94.25 167 GLU A O 1
ATOM 1393 N N . ALA A 1 168 ? 9.931 7.085 -12.529 1.00 93.25 168 ALA A N 1
ATOM 1394 C CA . ALA A 1 168 ? 11.145 7.849 -12.293 1.00 93.25 168 ALA A CA 1
ATOM 1395 C C . ALA A 1 168 ? 11.096 9.171 -13.051 1.00 93.25 168 ALA A C 1
ATOM 1397 O O . ALA A 1 168 ? 10.842 9.196 -14.255 1.00 93.25 168 ALA A O 1
ATOM 1398 N N . ASN A 1 169 ? 11.359 10.267 -12.345 1.00 90.31 169 ASN A N 1
ATOM 1399 C CA . ASN A 1 169 ? 11.237 11.626 -12.862 1.00 90.31 169 ASN A CA 1
ATOM 1400 C C . ASN A 1 169 ? 12.603 12.287 -13.020 1.00 90.31 169 ASN A C 1
ATOM 1402 O O . ASN A 1 169 ? 13.553 11.945 -12.319 1.00 90.31 169 ASN A O 1
ATOM 1406 N N . ASN A 1 170 ? 12.686 13.262 -13.926 1.00 88.88 170 ASN A N 1
ATOM 1407 C CA . ASN A 1 170 ? 13.828 14.165 -13.993 1.00 88.88 170 ASN A CA 1
ATOM 1408 C C . ASN A 1 170 ? 13.648 15.291 -12.964 1.00 88.88 170 ASN A C 1
ATOM 1410 O O . ASN A 1 170 ? 12.821 16.180 -13.166 1.00 88.88 170 ASN A O 1
ATOM 1414 N N . VAL A 1 171 ? 14.422 15.259 -11.881 1.00 87.69 171 VAL A N 1
ATOM 1415 C CA . VAL A 1 171 ? 14.438 16.297 -10.843 1.00 87.69 171 VAL A CA 1
ATOM 1416 C C . VAL A 1 171 ? 15.837 16.898 -10.804 1.00 87.69 171 VAL A C 1
ATOM 1418 O O . VAL A 1 171 ? 16.773 16.246 -10.353 1.00 87.69 171 VAL A O 1
ATOM 1421 N N . GLY A 1 172 ? 15.992 18.126 -11.305 1.00 87.06 172 GLY A N 1
ATOM 1422 C CA . GLY A 1 172 ? 17.292 18.809 -11.325 1.00 87.06 172 GLY A CA 1
ATOM 1423 C C . GLY A 1 172 ? 18.379 18.033 -12.079 1.00 87.06 172 GLY A C 1
ATOM 1424 O O . GLY A 1 172 ? 19.483 17.883 -11.567 1.00 87.06 172 GLY A O 1
ATOM 1425 N N . ASP A 1 173 ? 18.055 17.494 -13.260 1.00 88.00 173 ASP A N 1
ATOM 1426 C CA . ASP A 1 173 ? 18.929 16.641 -14.084 1.00 88.00 173 ASP A CA 1
ATOM 1427 C C . ASP A 1 173 ? 19.317 15.295 -13.450 1.00 88.00 173 ASP A C 1
ATOM 1429 O O . ASP A 1 173 ? 20.247 14.627 -13.912 1.00 88.00 173 ASP A O 1
ATOM 1433 N N . ILE A 1 174 ? 18.590 14.852 -12.424 1.00 93.06 174 ILE A N 1
ATOM 1434 C CA . ILE A 1 174 ? 18.776 13.563 -11.754 1.00 93.06 174 ILE A CA 1
ATOM 1435 C C . ILE A 1 174 ? 17.530 12.699 -11.955 1.00 93.06 174 ILE A C 1
ATOM 1437 O O . ILE A 1 174 ? 16.400 13.171 -11.845 1.00 93.06 174 ILE A O 1
ATOM 1441 N N . LEU A 1 175 ? 17.735 11.411 -12.234 1.00 90.81 175 LEU A N 1
ATOM 1442 C CA . LEU A 1 175 ? 16.659 10.430 -12.305 1.00 90.81 175 LEU A CA 1
ATOM 1443 C C . LEU A 1 175 ? 16.248 10.000 -10.888 1.00 90.81 175 LEU A C 1
ATOM 1445 O O . LEU A 1 175 ? 16.971 9.258 -10.222 1.00 90.81 175 LEU A O 1
ATOM 1449 N N . VAL A 1 176 ? 15.089 10.467 -10.431 1.00 92.25 176 VAL A N 1
ATOM 1450 C CA . VAL A 1 176 ? 14.573 10.232 -9.077 1.00 92.25 176 VAL A CA 1
ATOM 1451 C C . VAL A 1 176 ? 13.399 9.253 -9.129 1.00 92.25 176 VAL A C 1
ATOM 1453 O O . VAL A 1 176 ? 12.372 9.601 -9.721 1.00 92.25 176 VAL A O 1
ATOM 1456 N N . PRO A 1 177 ? 13.507 8.054 -8.523 1.00 94.31 177 PRO A N 1
ATOM 1457 C CA . PRO A 1 177 ? 12.378 7.140 -8.412 1.00 94.31 177 PRO A CA 1
ATOM 1458 C C . PRO A 1 177 ? 11.314 7.729 -7.480 1.00 94.31 177 PRO A C 1
ATOM 1460 O O . PRO A 1 177 ? 11.623 8.365 -6.470 1.00 94.31 177 PRO A O 1
ATOM 1463 N N . ARG A 1 178 ? 10.047 7.509 -7.812 1.00 91.06 178 ARG A N 1
ATOM 1464 C CA . ARG A 1 178 ? 8.887 7.858 -6.995 1.00 91.06 178 ARG A CA 1
ATOM 1465 C C . ARG A 1 178 ? 7.854 6.750 -7.100 1.00 91.06 178 ARG A C 1
ATOM 1467 O O . ARG A 1 178 ? 7.759 6.064 -8.114 1.00 91.06 178 ARG A O 1
ATOM 1474 N N . TRP A 1 179 ? 7.048 6.615 -6.061 1.00 92.00 179 TRP A N 1
ATOM 1475 C CA . TRP A 1 179 ? 5.865 5.777 -6.109 1.00 92.00 179 TRP A CA 1
ATOM 1476 C C . TRP A 1 179 ? 4.719 6.457 -5.370 1.00 92.00 179 TRP A C 1
ATOM 1478 O O . TRP A 1 179 ? 4.929 7.377 -4.575 1.00 92.00 179 TRP A O 1
ATOM 1488 N N . ARG A 1 180 ? 3.501 6.025 -5.670 1.00 86.81 180 ARG A N 1
ATOM 1489 C CA . ARG A 1 180 ? 2.282 6.446 -4.982 1.00 86.81 180 ARG A CA 1
ATOM 1490 C C . ARG A 1 180 ? 1.316 5.280 -4.875 1.00 86.81 180 ARG A C 1
ATOM 1492 O O . ARG A 1 180 ? 1.344 4.374 -5.703 1.00 86.81 180 ARG A O 1
ATOM 1499 N N . ARG A 1 181 ? 0.420 5.350 -3.895 1.00 86.31 181 ARG A N 1
ATOM 1500 C CA . ARG A 1 181 ? -0.737 4.461 -3.820 1.00 86.31 181 ARG A CA 1
ATOM 1501 C C . ARG A 1 181 ? -1.767 4.835 -4.893 1.00 86.31 181 ARG A C 1
ATOM 1503 O O . ARG A 1 181 ? -2.008 6.020 -5.123 1.00 86.31 181 ARG A O 1
ATOM 1510 N N . GLY A 1 182 ? -2.388 3.822 -5.486 1.00 87.56 182 GLY A N 1
ATOM 1511 C CA . GLY A 1 182 ? -3.362 3.937 -6.566 1.00 87.56 182 GLY A CA 1
ATOM 1512 C C . GLY A 1 182 ? -2.730 3.988 -7.956 1.00 87.56 182 GLY A C 1
ATOM 1513 O O . GLY A 1 182 ? -1.505 4.009 -8.114 1.00 87.56 182 GLY A O 1
ATOM 1514 N N . GLY A 1 183 ? -3.600 4.020 -8.960 1.00 87.25 183 GLY A N 1
ATOM 1515 C CA . GLY A 1 183 ? -3.244 4.089 -10.368 1.00 87.25 183 GLY A CA 1
ATOM 1516 C C . GLY A 1 183 ? -2.618 5.409 -10.829 1.00 87.25 183 GLY A C 1
ATOM 1517 O O . GLY A 1 183 ? -2.498 6.394 -10.080 1.00 87.25 183 GLY A O 1
ATOM 1518 N N . PRO A 1 184 ? -2.213 5.463 -12.107 1.00 84.44 184 PRO A N 1
ATOM 1519 C CA . PRO A 1 184 ? -1.491 6.599 -12.653 1.00 84.44 184 PRO A CA 1
ATOM 1520 C C . PRO A 1 184 ? -2.359 7.864 -12.739 1.00 84.44 184 PRO A C 1
ATOM 1522 O O . PRO A 1 184 ? -1.816 8.968 -12.659 1.00 84.44 184 PRO A O 1
ATOM 1525 N N . GLU A 1 185 ? -3.683 7.696 -12.791 1.00 73.44 185 GLU A N 1
ATOM 1526 C CA . GLU A 1 185 ? -4.709 8.749 -12.822 1.00 73.44 185 GLU A CA 1
ATOM 1527 C C . GLU A 1 185 ? -4.650 9.673 -11.591 1.00 73.44 185 GLU A C 1
ATOM 1529 O O . GLU A 1 185 ? -4.960 10.857 -11.679 1.00 73.44 185 GLU A O 1
ATOM 1534 N N . TYR A 1 186 ? -4.203 9.150 -10.443 1.00 62.59 186 TYR A N 1
ATOM 1535 C CA . TYR A 1 186 ? -4.143 9.874 -9.167 1.00 62.59 186 TYR A CA 1
ATOM 1536 C C . TYR A 1 186 ? -2.912 10.790 -9.034 1.00 62.59 186 TYR A C 1
ATOM 1538 O O . TYR A 1 186 ? -2.543 11.198 -7.928 1.00 62.59 186 TYR A O 1
ATOM 1546 N N . SER A 1 187 ? -2.230 11.114 -10.138 1.00 52.34 187 SER A N 1
ATOM 1547 C CA . SER A 1 187 ? -1.129 12.078 -10.119 1.00 52.34 187 SER A CA 1
ATOM 1548 C C . SER A 1 187 ? -1.653 13.476 -9.754 1.00 52.34 187 SER A C 1
ATOM 1550 O O . SER A 1 187 ? -2.291 14.111 -10.585 1.00 52.34 187 SER A O 1
ATOM 1552 N N . ARG A 1 188 ? -1.315 13.934 -8.539 1.00 52.19 188 ARG A N 1
ATOM 1553 C CA . ARG A 1 188 ? -1.655 15.219 -7.884 1.00 52.19 188 ARG A CA 1
ATOM 1554 C C . ARG A 1 188 ? -3.070 15.306 -7.290 1.00 52.19 188 ARG A C 1
ATOM 1556 O O . ARG A 1 188 ? -3.974 15.924 -7.835 1.00 52.19 188 ARG A O 1
ATOM 1563 N N . GLN A 1 189 ? -3.218 14.799 -6.064 1.00 39.78 189 GLN A N 1
ATOM 1564 C CA . GLN A 1 189 ? -4.174 15.387 -5.120 1.00 39.78 189 GLN A CA 1
ATOM 1565 C C . GLN A 1 189 ? -3.682 16.801 -4.774 1.00 39.78 189 GLN A C 1
ATOM 1567 O O . GLN A 1 189 ? -2.786 16.946 -3.946 1.00 39.78 189 GLN A O 1
ATOM 1572 N N . GLY A 1 190 ? -4.220 17.829 -5.432 1.00 41.25 190 GLY A N 1
ATOM 1573 C CA . GLY A 1 190 ? -3.987 19.214 -5.015 1.00 41.25 190 GLY A CA 1
ATOM 1574 C C . GLY A 1 190 ? -4.112 20.293 -6.083 1.00 41.25 190 GLY A C 1
ATOM 1575 O O . GLY A 1 190 ? -4.238 21.452 -5.714 1.00 41.25 190 GLY A O 1
ATOM 1576 N N . GLU A 1 191 ? -4.114 19.960 -7.372 1.00 40.25 191 GLU A N 1
ATOM 1577 C CA . GLU A 1 191 ? -4.181 20.979 -8.424 1.00 40.25 191 GLU A CA 1
ATOM 1578 C C . GLU A 1 191 ? -5.230 20.593 -9.461 1.00 40.25 191 GLU A C 1
ATOM 1580 O O . GLU A 1 191 ? -5.292 19.446 -9.897 1.00 40.25 191 GLU A O 1
ATOM 1585 N N . GLU A 1 192 ? -6.047 21.568 -9.859 1.00 43.00 192 GLU A N 1
ATOM 1586 C CA . GLU A 1 192 ? -7.057 21.522 -10.928 1.00 43.00 192 GLU A CA 1
ATOM 1587 C C . GLU A 1 192 ? -6.439 21.302 -12.329 1.00 43.00 192 GLU A C 1
ATOM 1589 O O . GLU A 1 192 ? -6.983 21.712 -13.356 1.00 43.00 192 GLU A O 1
ATOM 1594 N N . GLU A 1 193 ? -5.273 20.661 -12.402 1.00 44.88 193 GLU A N 1
ATOM 1595 C CA . GLU A 1 193 ? -4.676 20.231 -13.651 1.00 44.88 193 GLU A CA 1
ATOM 1596 C C . GLU A 1 193 ? -5.428 18.991 -14.132 1.00 44.88 193 GLU A C 1
ATOM 1598 O O . GLU A 1 193 ? -5.506 17.971 -13.448 1.00 44.88 193 GLU A O 1
ATOM 1603 N N . LYS A 1 194 ? -6.020 19.100 -15.327 1.00 53.53 194 LYS A N 1
ATOM 1604 C CA . LYS A 1 194 ? -6.710 18.000 -16.010 1.00 53.53 194 LYS A CA 1
ATOM 1605 C C . LYS A 1 194 ? -5.907 16.702 -15.845 1.00 53.53 194 LYS A C 1
ATOM 1607 O O . LYS A 1 194 ? -4.714 16.720 -16.168 1.00 53.53 194 LYS A O 1
ATOM 1612 N N . PRO A 1 195 ? -6.530 15.592 -15.402 1.00 60.53 195 PRO A N 1
ATOM 1613 C CA . PRO A 1 195 ? -5.828 14.328 -15.240 1.00 60.53 195 PRO A CA 1
ATOM 1614 C C . PRO A 1 195 ? -5.112 14.008 -16.546 1.00 60.53 195 PRO A C 1
ATOM 1616 O O . PRO A 1 195 ? -5.697 14.069 -17.633 1.00 60.53 195 PRO A O 1
ATOM 1619 N N . PHE A 1 196 ? -3.810 13.749 -16.456 1.00 67.75 196 PHE A N 1
ATOM 1620 C CA . PHE A 1 196 ? -3.047 13.347 -17.624 1.00 67.75 196 PHE A CA 1
ATOM 1621 C C . PHE A 1 196 ? -3.712 12.112 -18.229 1.00 67.75 196 PHE A C 1
ATOM 1623 O O . PHE A 1 196 ? -3.987 11.151 -17.519 1.00 67.75 196 PHE A O 1
ATOM 1630 N N . SER A 1 197 ? -3.967 12.126 -19.538 1.00 80.06 197 SER A N 1
ATOM 1631 C CA . SER A 1 197 ? -4.509 10.947 -20.211 1.00 80.06 197 SER A CA 1
ATOM 1632 C C . SER A 1 197 ? -3.409 9.894 -20.326 1.00 80.06 197 SER A C 1
ATOM 1634 O O . SER A 1 197 ? -2.484 10.015 -21.140 1.00 80.06 197 SER A O 1
ATOM 1636 N N . TRP A 1 198 ? -3.490 8.886 -19.465 1.00 87.94 198 TRP A N 1
ATOM 1637 C CA . TRP A 1 198 ? -2.649 7.703 -19.513 1.00 87.94 198 TRP A CA 1
ATOM 1638 C C . TRP A 1 198 ? -3.230 6.687 -20.488 1.00 87.94 198 TRP A C 1
ATOM 1640 O O . TRP A 1 198 ? -4.438 6.541 -20.640 1.00 87.94 198 TRP A O 1
ATOM 1650 N N . THR A 1 199 ? -2.355 5.968 -21.179 1.00 90.06 199 THR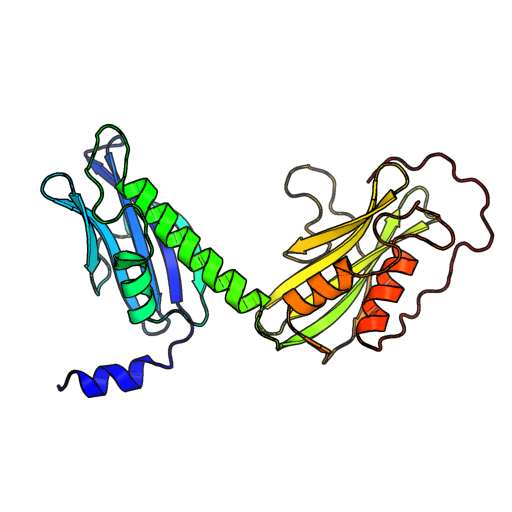 A N 1
ATOM 1651 C CA . THR A 1 199 ? -2.743 4.849 -22.034 1.00 90.06 199 THR A CA 1
ATOM 1652 C C . THR A 1 199 ? -2.059 3.595 -21.521 1.00 90.06 199 THR A C 1
ATOM 1654 O O . THR A 1 199 ? -0.826 3.511 -21.556 1.00 90.06 199 THR A O 1
ATOM 1657 N N . CYS A 1 200 ? -2.848 2.613 -21.079 1.00 92.12 200 CYS A N 1
ATOM 1658 C CA . CYS A 1 200 ? -2.342 1.275 -20.792 1.00 92.12 200 CYS A CA 1
ATOM 1659 C C . CYS A 1 200 ? -1.811 0.661 -22.093 1.00 92.12 200 CYS A C 1
ATOM 1661 O O . CYS A 1 200 ? -2.499 0.660 -23.111 1.00 92.12 200 CYS A O 1
ATOM 1663 N N . GLN A 1 201 ? -0.556 0.225 -22.091 1.00 92.75 201 GLN A N 1
ATOM 1664 C CA . GLN A 1 201 ? 0.077 -0.421 -23.239 1.00 92.75 201 GLN A CA 1
ATOM 1665 C C . GLN A 1 201 ? 0.006 -1.936 -23.123 1.00 92.75 201 GLN A C 1
ATOM 1667 O O . GLN A 1 201 ? -0.320 -2.606 -24.095 1.00 92.75 201 GLN A O 1
ATOM 1672 N N . HIS A 1 202 ? 0.315 -2.463 -21.938 1.00 91.69 202 HIS A N 1
ATOM 1673 C CA . HIS A 1 202 ? 0.383 -3.895 -21.684 1.00 91.69 202 HIS A CA 1
ATOM 1674 C C . HIS A 1 202 ? -0.003 -4.212 -20.244 1.00 91.69 202 HIS A C 1
ATOM 1676 O O . HIS A 1 202 ? 0.220 -3.400 -19.344 1.00 91.69 202 HIS A O 1
ATOM 1682 N N . VAL A 1 203 ? -0.523 -5.423 -20.054 1.00 94.44 203 VAL A N 1
ATOM 1683 C CA . VAL A 1 203 ? -0.822 -6.012 -18.750 1.00 94.44 203 VAL A CA 1
ATOM 1684 C C . VAL A 1 203 ? -0.115 -7.358 -18.670 1.00 94.44 203 VAL A C 1
ATOM 1686 O O . VAL A 1 203 ? -0.255 -8.187 -19.569 1.00 94.44 203 VAL A O 1
ATOM 1689 N N . TYR A 1 204 ? 0.630 -7.569 -17.594 1.00 94.75 204 TYR A N 1
ATOM 1690 C CA . TYR A 1 204 ? 1.294 -8.823 -17.269 1.00 94.75 204 TYR A CA 1
ATOM 1691 C C . TYR A 1 204 ? 0.646 -9.381 -16.010 1.00 94.75 204 TYR A C 1
ATOM 1693 O O . TYR A 1 204 ? 0.566 -8.690 -14.999 1.00 94.75 204 TYR A O 1
ATOM 1701 N N . ARG A 1 205 ? 0.143 -10.610 -16.088 1.00 93.88 205 ARG A N 1
ATOM 1702 C CA . ARG A 1 205 ? -0.647 -11.240 -15.024 1.00 93.88 205 ARG A CA 1
ATOM 1703 C C . ARG A 1 205 ? 0.159 -12.311 -14.301 1.00 93.88 205 ARG A C 1
ATOM 1705 O O . ARG A 1 205 ? 1.161 -12.786 -14.831 1.00 93.88 205 ARG A O 1
ATOM 1712 N N . ASN A 1 206 ? -0.350 -12.737 -13.147 1.00 90.19 206 ASN A N 1
ATOM 1713 C CA . ASN A 1 206 ? 0.171 -13.861 -12.362 1.00 90.19 206 ASN A CA 1
ATOM 1714 C C . ASN A 1 206 ? 1.596 -13.638 -11.830 1.00 90.19 206 ASN A C 1
ATOM 1716 O O . ASN A 1 206 ? 2.389 -14.577 -11.757 1.00 90.19 206 ASN A O 1
ATOM 1720 N N . LEU A 1 207 ? 1.937 -12.401 -11.468 1.00 95.12 207 LEU A N 1
ATOM 1721 C CA . LEU A 1 207 ? 3.157 -12.131 -10.712 1.00 95.12 207 LEU A CA 1
ATOM 1722 C C . LEU A 1 207 ? 2.900 -12.427 -9.240 1.00 95.12 207 LEU A C 1
ATOM 1724 O O . LEU A 1 207 ? 1.804 -12.178 -8.753 1.00 95.12 207 LEU A O 1
ATOM 1728 N N . PHE A 1 208 ? 3.901 -12.941 -8.530 1.00 95.12 208 PHE A N 1
ATOM 1729 C CA . PHE A 1 208 ? 3.786 -13.235 -7.105 1.00 95.12 208 PHE A CA 1
ATOM 1730 C C . PHE A 1 208 ? 4.832 -12.442 -6.323 1.00 95.12 208 PHE A C 1
ATOM 1732 O O . PHE A 1 208 ? 6.013 -12.790 -6.324 1.00 95.12 208 PHE A O 1
ATOM 1739 N N . CYS A 1 209 ? 4.407 -11.346 -5.693 1.00 95.06 209 CYS A N 1
ATOM 1740 C CA . CYS A 1 209 ? 5.280 -10.477 -4.902 1.00 95.06 209 CYS A CA 1
ATOM 1741 C C . CYS A 1 209 ? 4.485 -9.641 -3.894 1.00 95.06 209 CYS A C 1
ATOM 1743 O O . CYS A 1 209 ? 3.272 -9.473 -4.025 1.00 95.06 209 CYS A O 1
ATOM 1745 N N . SER A 1 210 ? 5.163 -9.077 -2.897 1.00 94.44 210 SER A N 1
ATOM 1746 C CA . SER A 1 210 ? 4.578 -8.082 -1.991 1.00 94.44 210 SER A CA 1
ATOM 1747 C C . SER A 1 210 ? 4.820 -6.646 -2.493 1.00 94.44 210 SER A C 1
ATOM 1749 O O . SER A 1 210 ? 5.754 -6.412 -3.268 1.00 94.44 210 SER A O 1
ATOM 1751 N N . PRO A 1 211 ? 4.035 -5.646 -2.051 1.00 94.00 211 PRO A N 1
ATOM 1752 C CA . PRO A 1 211 ? 4.353 -4.238 -2.304 1.00 94.00 211 PRO A CA 1
ATOM 1753 C C . PRO A 1 211 ? 5.742 -3.816 -1.808 1.00 94.00 211 PRO A C 1
ATOM 1755 O O . PRO A 1 211 ? 6.416 -3.014 -2.457 1.00 94.00 211 PRO A O 1
ATOM 1758 N N . SER A 1 212 ? 6.197 -4.366 -0.680 1.00 91.75 212 SER A N 1
ATOM 1759 C CA . SER A 1 212 ? 7.536 -4.134 -0.132 1.00 91.75 212 SER A CA 1
ATOM 1760 C C . SER A 1 212 ? 8.625 -4.646 -1.077 1.00 91.75 212 SER A C 1
ATOM 1762 O O . SER A 1 212 ? 9.594 -3.929 -1.327 1.00 91.75 212 SER A O 1
ATOM 1764 N N . ASP A 1 213 ? 8.435 -5.817 -1.696 1.00 94.81 213 ASP A N 1
ATOM 1765 C CA . ASP A 1 213 ? 9.367 -6.337 -2.705 1.00 94.81 213 ASP A CA 1
ATOM 1766 C C . ASP A 1 213 ? 9.488 -5.371 -3.883 1.00 94.81 213 ASP A C 1
ATOM 1768 O O . ASP A 1 213 ? 10.598 -4.988 -4.253 1.00 94.81 213 ASP A O 1
ATOM 1772 N N . VAL A 1 214 ? 8.358 -4.901 -4.425 1.00 96.44 214 VAL A N 1
ATOM 1773 C CA . VAL A 1 214 ? 8.353 -3.930 -5.530 1.00 96.44 214 VAL A CA 1
ATOM 1774 C C . VAL A 1 214 ? 9.044 -2.627 -5.118 1.00 96.44 214 VAL A C 1
ATOM 1776 O O . VAL A 1 214 ? 9.871 -2.113 -5.871 1.00 96.44 214 VAL A O 1
ATOM 1779 N N . ASN A 1 215 ? 8.764 -2.106 -3.917 1.00 93.50 215 ASN A N 1
ATOM 1780 C CA . ASN A 1 215 ? 9.415 -0.907 -3.381 1.00 93.50 215 ASN A CA 1
ATOM 1781 C C . ASN A 1 215 ? 10.938 -1.076 -3.297 1.00 93.50 215 ASN A C 1
ATOM 1783 O O . ASN A 1 215 ? 11.687 -0.215 -3.766 1.00 93.50 215 ASN A O 1
ATOM 1787 N N . ASN A 1 216 ? 11.394 -2.198 -2.741 1.00 92.94 216 ASN A N 1
ATOM 1788 C CA . ASN A 1 216 ? 12.810 -2.516 -2.605 1.00 92.94 216 ASN A CA 1
ATOM 1789 C C . ASN A 1 216 ? 13.476 -2.656 -3.978 1.00 92.94 216 ASN A C 1
ATOM 1791 O O . ASN A 1 216 ? 14.553 -2.104 -4.206 1.00 92.94 216 ASN A O 1
ATOM 1795 N N . MET A 1 217 ? 12.828 -3.338 -4.922 1.00 96.38 217 MET A N 1
ATOM 1796 C CA . MET A 1 217 ? 13.316 -3.475 -6.293 1.00 96.38 217 MET A CA 1
ATOM 1797 C C . MET A 1 217 ? 13.422 -2.117 -6.992 1.00 96.38 217 MET A C 1
ATOM 1799 O O . MET A 1 217 ? 14.489 -1.761 -7.490 1.00 96.38 217 MET A O 1
ATOM 1803 N N . ALA A 1 218 ? 12.355 -1.316 -6.958 1.00 96.19 218 ALA A N 1
ATOM 1804 C CA . ALA A 1 218 ? 12.305 0.015 -7.555 1.00 96.19 218 ALA A CA 1
ATOM 1805 C C . ALA A 1 218 ? 13.385 0.951 -6.991 1.00 96.19 218 ALA A C 1
ATOM 1807 O O . ALA A 1 218 ? 14.013 1.694 -7.750 1.00 96.19 218 ALA A O 1
ATOM 1808 N N . TYR A 1 219 ? 13.641 0.896 -5.680 1.00 93.12 219 TYR A N 1
ATOM 1809 C CA . TYR A 1 219 ? 14.673 1.695 -5.015 1.00 93.12 219 TYR A CA 1
ATOM 1810 C C . TYR A 1 219 ? 16.100 1.269 -5.397 1.00 93.12 219 TYR A C 1
ATOM 1812 O O . TYR A 1 219 ? 16.977 2.123 -5.556 1.00 93.12 219 TYR A O 1
ATOM 1820 N N . ASN A 1 220 ? 16.325 -0.027 -5.622 1.00 94.50 220 ASN A N 1
ATOM 1821 C CA . ASN A 1 220 ? 17.646 -0.601 -5.899 1.00 94.50 220 ASN A CA 1
ATOM 1822 C C . ASN A 1 220 ? 18.042 -0.609 -7.387 1.00 94.50 220 ASN A C 1
ATOM 1824 O O . ASN A 1 220 ? 19.116 -1.097 -7.748 1.00 94.50 220 ASN A O 1
ATOM 1828 N N . ILE A 1 221 ? 17.224 -0.038 -8.276 1.00 96.56 221 ILE A N 1
ATOM 1829 C CA . ILE A 1 221 ? 17.580 0.122 -9.690 1.00 96.56 221 ILE A CA 1
ATOM 1830 C C . ILE A 1 221 ? 18.836 0.999 -9.822 1.00 96.56 221 ILE A C 1
ATOM 1832 O O . ILE A 1 221 ? 18.829 2.187 -9.511 1.00 96.56 221 ILE A O 1
ATOM 1836 N N . GLY A 1 222 ? 19.920 0.443 -10.373 1.00 94.31 222 GLY A N 1
ATOM 1837 C CA . GLY A 1 222 ? 21.241 1.097 -10.393 1.00 94.31 222 GLY A CA 1
ATOM 1838 C C . GLY A 1 222 ? 21.363 2.412 -11.187 1.00 94.31 222 GLY A C 1
ATOM 1839 O O . GLY A 1 222 ? 22.407 3.061 -11.132 1.00 94.31 222 GLY A O 1
ATOM 1840 N N . ILE A 1 223 ? 20.327 2.819 -11.934 1.00 94.25 223 ILE A N 1
ATOM 1841 C CA . ILE A 1 223 ? 20.281 4.136 -12.601 1.00 94.25 223 ILE A CA 1
ATOM 1842 C C . ILE A 1 223 ? 19.601 5.222 -11.753 1.00 94.25 223 ILE A C 1
ATOM 1844 O O . ILE A 1 223 ? 19.619 6.385 -12.152 1.00 94.25 223 ILE A O 1
ATOM 1848 N N . ASN A 1 224 ? 19.038 4.866 -10.596 1.00 95.81 224 ASN A N 1
ATOM 1849 C CA . ASN A 1 224 ? 18.486 5.818 -9.638 1.00 95.81 224 ASN A CA 1
ATOM 1850 C C . ASN A 1 224 ? 19.564 6.790 -9.160 1.00 95.81 224 ASN A C 1
ATOM 1852 O O . ASN A 1 224 ? 20.726 6.414 -8.979 1.00 95.81 224 ASN A O 1
ATOM 1856 N N . TRP A 1 225 ? 19.169 8.045 -8.949 1.00 94.94 225 TRP A N 1
ATOM 1857 C CA . TRP A 1 225 ? 20.036 9.113 -8.442 1.00 94.94 225 TRP A CA 1
ATOM 1858 C C . TRP A 1 225 ? 21.252 9.400 -9.336 1.00 94.94 225 TRP A C 1
ATOM 1860 O O . TRP A 1 225 ? 22.215 10.043 -8.920 1.00 94.94 225 TRP A O 1
ATOM 1870 N N . LYS A 1 226 ? 21.231 8.918 -10.584 1.00 94.50 226 LYS A N 1
ATOM 1871 C CA . LYS A 1 226 ? 22.230 9.237 -11.605 1.00 94.50 226 LYS A CA 1
ATOM 1872 C C . LYS A 1 226 ? 21.712 10.356 -12.496 1.00 94.50 226 LYS A C 1
ATOM 1874 O O . LYS A 1 226 ? 20.508 10.589 -12.593 1.00 94.50 226 LYS A O 1
ATOM 1879 N N . LYS A 1 227 ? 22.643 11.019 -13.187 1.00 94.44 227 LYS A N 1
ATOM 1880 C CA . LYS A 1 227 ? 22.321 12.042 -14.183 1.00 94.44 227 LYS A CA 1
ATOM 1881 C C . LYS A 1 227 ? 21.302 11.504 -15.191 1.00 94.44 227 LYS A C 1
ATOM 1883 O O . LYS A 1 227 ? 21.511 10.426 -15.757 1.00 94.44 227 LYS A O 1
ATOM 1888 N N . TYR A 1 228 ? 20.232 12.261 -15.396 1.00 89.94 228 TYR A N 1
ATOM 1889 C CA . TYR A 1 228 ? 19.177 11.962 -16.348 1.00 89.94 228 TYR A CA 1
ATOM 1890 C C . TYR A 1 228 ? 19.697 12.137 -17.776 1.00 89.94 228 TYR A C 1
ATOM 1892 O O . TYR A 1 228 ? 20.307 13.151 -18.119 1.00 89.94 228 TYR A O 1
ATOM 1900 N N . TRP A 1 229 ? 19.426 11.152 -18.628 1.00 87.06 229 TRP A N 1
ATOM 1901 C CA . TRP A 1 229 ? 19.720 11.222 -20.056 1.00 87.06 229 TRP A CA 1
ATOM 1902 C C . TRP A 1 229 ? 18.520 10.742 -20.845 1.00 87.06 229 TRP A C 1
ATOM 1904 O O . TRP A 1 229 ? 18.139 9.573 -20.756 1.00 87.06 229 TRP A O 1
ATOM 1914 N N . LEU A 1 230 ? 17.985 11.626 -21.688 1.00 83.38 230 LEU A N 1
ATOM 1915 C CA . LEU A 1 230 ? 16.803 11.344 -22.499 1.00 83.38 230 LEU A CA 1
ATOM 1916 C C . LEU A 1 230 ? 16.960 10.100 -23.388 1.00 83.38 230 LEU A C 1
ATOM 1918 O O . LEU A 1 230 ? 15.958 9.469 -23.689 1.00 83.38 230 LEU A O 1
ATOM 1922 N N . SER A 1 231 ? 18.176 9.715 -23.780 1.00 81.06 231 SER A N 1
ATOM 1923 C CA . SER A 1 231 ? 18.400 8.549 -24.643 1.00 81.06 231 SER A CA 1
ATOM 1924 C C . SER A 1 231 ? 18.518 7.208 -23.909 1.00 81.06 231 SER A C 1
ATOM 1926 O O . SER A 1 231 ? 18.138 6.195 -24.481 1.00 81.06 231 SER A O 1
ATOM 1928 N N . HIS A 1 232 ? 19.050 7.162 -22.679 1.00 82.00 232 HIS A N 1
ATOM 1929 C CA . HIS A 1 232 ? 19.443 5.882 -22.053 1.00 82.00 232 HIS A CA 1
ATOM 1930 C C . HIS A 1 232 ? 19.401 5.833 -20.510 1.00 82.00 232 HIS A C 1
ATOM 1932 O O . HIS A 1 232 ? 19.698 4.791 -19.926 1.00 82.00 232 HIS A O 1
ATOM 1938 N N . LYS A 1 233 ? 19.056 6.936 -19.830 1.00 88.81 233 LYS A N 1
ATOM 1939 C CA . LYS A 1 233 ? 18.847 6.995 -18.368 1.00 88.81 233 LYS A CA 1
ATOM 1940 C C . LYS A 1 233 ? 17.636 7.878 -18.076 1.00 88.81 233 LYS A C 1
ATOM 1942 O O . LYS A 1 233 ? 17.762 8.999 -17.590 1.00 88.81 233 LYS A O 1
ATOM 1947 N N . ASN A 1 234 ? 16.477 7.371 -18.468 1.00 89.88 234 ASN A N 1
ATOM 1948 C CA . ASN A 1 234 ? 15.178 8.037 -18.434 1.00 89.88 234 ASN A CA 1
ATOM 1949 C C . ASN A 1 234 ? 14.098 7.120 -17.819 1.00 89.88 234 ASN A C 1
ATOM 1951 O O . ASN A 1 234 ? 14.369 5.960 -17.493 1.00 89.88 234 ASN A O 1
ATOM 1955 N N . CYS A 1 235 ? 12.861 7.614 -17.718 1.00 92.19 235 CYS A N 1
ATOM 1956 C CA . CYS A 1 235 ? 11.721 6.859 -17.183 1.00 92.19 235 CYS A CA 1
ATOM 1957 C C . CYS A 1 235 ? 11.431 5.549 -17.940 1.00 92.19 235 CYS A C 1
ATOM 1959 O O . CYS A 1 235 ? 11.096 4.547 -17.318 1.00 92.19 235 CYS A O 1
ATOM 1961 N N . GLN A 1 236 ? 11.635 5.510 -19.260 1.00 91.81 236 GLN A N 1
ATOM 1962 C CA . GLN A 1 236 ? 11.476 4.298 -20.068 1.00 91.81 236 GLN A CA 1
ATOM 1963 C C . GLN A 1 236 ? 12.498 3.220 -19.686 1.00 91.81 236 GLN A C 1
ATOM 1965 O O . GLN A 1 236 ? 12.132 2.080 -19.407 1.00 91.81 236 GLN A O 1
ATOM 1970 N N . THR A 1 237 ? 13.787 3.566 -19.669 1.00 93.12 237 THR A N 1
ATOM 1971 C CA . THR A 1 237 ? 14.855 2.630 -19.277 1.00 93.12 237 THR A CA 1
ATOM 1972 C C . THR A 1 237 ? 14.715 2.181 -17.827 1.00 93.12 237 THR A C 1
ATOM 1974 O O . THR A 1 237 ? 15.045 1.044 -17.499 1.00 93.12 237 THR A O 1
ATOM 1977 N N . TRP A 1 238 ? 14.186 3.053 -16.970 1.00 95.94 238 TRP A N 1
ATOM 1978 C CA . TRP A 1 238 ? 13.863 2.735 -15.588 1.00 95.94 238 TRP A CA 1
ATOM 1979 C C . TRP A 1 238 ? 12.729 1.713 -15.482 1.00 95.94 238 TRP A C 1
ATOM 1981 O O . TRP A 1 238 ? 12.913 0.678 -14.849 1.00 95.94 238 TRP A O 1
ATOM 1991 N N . ALA A 1 239 ? 11.611 1.938 -16.182 1.00 95.25 239 ALA A N 1
ATOM 1992 C CA . ALA A 1 239 ? 10.489 1.004 -16.232 1.00 95.25 239 ALA A CA 1
ATOM 1993 C C . ALA A 1 239 ? 10.920 -0.370 -16.776 1.00 95.25 239 ALA A C 1
ATOM 1995 O O . ALA A 1 239 ? 10.594 -1.398 -16.187 1.00 95.25 239 ALA A O 1
ATOM 1996 N N . LYS A 1 240 ? 11.737 -0.400 -17.842 1.00 94.75 240 LYS A N 1
ATOM 1997 C CA . LYS A 1 240 ? 12.343 -1.643 -18.352 1.00 94.75 240 LYS A CA 1
ATOM 1998 C C . LYS A 1 240 ? 13.128 -2.383 -17.271 1.00 94.75 240 LYS A C 1
ATOM 2000 O O . LYS A 1 240 ? 12.927 -3.579 -17.102 1.00 94.75 240 LYS A O 1
ATOM 2005 N N . LYS A 1 241 ? 13.999 -1.681 -16.538 1.00 95.88 241 LYS A N 1
ATOM 2006 C CA . LYS A 1 241 ? 14.801 -2.284 -15.464 1.00 95.88 241 LYS A CA 1
ATOM 2007 C C . LYS A 1 241 ? 13.928 -2.833 -14.341 1.00 95.88 241 LYS A C 1
ATOM 2009 O O . LYS A 1 241 ? 14.198 -3.940 -13.901 1.00 95.88 241 LYS A O 1
ATOM 2014 N N . LEU A 1 242 ? 12.884 -2.113 -1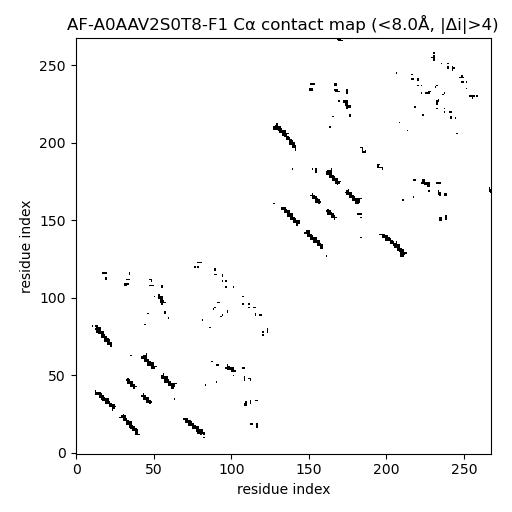3.921 1.00 97.00 242 LEU A N 1
ATOM 2015 C CA . LEU A 1 242 ? 11.955 -2.611 -12.903 1.00 97.00 242 LEU A CA 1
ATOM 2016 C C . LEU A 1 242 ? 11.247 -3.889 -13.370 1.00 97.00 242 LEU A C 1
ATOM 2018 O O . LEU A 1 242 ? 11.260 -4.886 -12.661 1.00 97.00 242 LEU A O 1
ATOM 2022 N N . ALA A 1 243 ? 10.687 -3.893 -14.582 1.00 96.06 243 ALA A N 1
ATOM 2023 C CA . ALA A 1 243 ? 10.001 -5.064 -15.132 1.00 96.06 243 ALA A CA 1
ATOM 2024 C C . ALA A 1 243 ? 10.934 -6.278 -15.311 1.00 96.06 243 ALA A C 1
ATOM 2026 O O . ALA A 1 243 ? 10.536 -7.408 -15.036 1.00 96.06 243 ALA A O 1
ATOM 2027 N N . GLN A 1 244 ? 12.196 -6.054 -15.691 1.00 95.62 244 GLN A N 1
ATOM 2028 C CA . GLN A 1 244 ? 13.205 -7.115 -15.790 1.00 95.62 244 GLN A CA 1
ATOM 2029 C C . GLN A 1 244 ? 13.471 -7.816 -14.453 1.00 95.62 244 GLN A C 1
ATOM 2031 O O . GLN A 1 244 ? 13.770 -9.007 -14.457 1.00 95.62 244 GLN A O 1
ATOM 2036 N N . MET A 1 245 ? 13.316 -7.127 -13.315 1.00 94.94 245 MET A N 1
ATOM 2037 C CA . MET A 1 245 ? 13.439 -7.755 -11.990 1.00 94.94 245 MET A CA 1
ATOM 2038 C C . MET A 1 245 ? 12.331 -8.787 -11.719 1.00 94.94 245 MET A C 1
ATOM 2040 O O . MET A 1 245 ? 12.508 -9.651 -10.868 1.00 94.94 245 MET A O 1
ATOM 2044 N N . PHE A 1 246 ? 11.242 -8.750 -12.494 1.00 93.50 246 PHE A N 1
ATOM 2045 C CA . PHE A 1 246 ? 10.158 -9.739 -12.504 1.00 93.50 246 PHE A CA 1
ATOM 2046 C C . PHE A 1 246 ? 10.245 -10.711 -13.694 1.00 93.50 246 PHE A C 1
ATOM 2048 O O . PHE A 1 246 ? 9.276 -11.397 -14.005 1.00 93.50 246 PHE A O 1
ATOM 2055 N N . GLY A 1 247 ? 11.375 -10.750 -14.409 1.00 93.56 247 GLY A N 1
ATOM 2056 C CA . GLY A 1 247 ? 11.539 -11.587 -15.602 1.00 93.56 247 GLY A CA 1
ATOM 2057 C C . GLY A 1 247 ? 10.721 -11.120 -16.812 1.00 93.56 247 GLY A C 1
ATOM 2058 O O . GLY A 1 247 ? 10.549 -11.878 -17.765 1.00 93.56 247 GLY A O 1
ATOM 2059 N N . ILE A 1 248 ? 10.216 -9.881 -16.802 1.00 93.88 248 ILE A N 1
ATOM 2060 C CA . ILE A 1 248 ? 9.392 -9.335 -17.881 1.00 93.88 248 ILE A CA 1
ATOM 2061 C C . ILE A 1 248 ? 10.245 -8.517 -18.851 1.00 93.88 248 ILE A C 1
ATOM 2063 O O . ILE A 1 248 ? 10.906 -7.546 -18.478 1.00 93.88 248 ILE A O 1
ATOM 2067 N N . ASN A 1 249 ? 10.127 -8.842 -20.138 1.00 91.69 249 ASN A N 1
ATOM 2068 C CA . ASN A 1 249 ? 10.632 -8.012 -21.226 1.00 91.69 249 ASN A CA 1
ATOM 2069 C C . ASN A 1 249 ? 9.516 -7.099 -21.746 1.00 91.69 249 ASN A C 1
ATOM 2071 O O . ASN A 1 249 ? 8.564 -7.557 -22.381 1.00 91.69 249 ASN A O 1
ATOM 2075 N N . LEU A 1 250 ? 9.630 -5.795 -21.479 1.00 87.44 250 LEU A N 1
ATOM 2076 C CA . LEU A 1 250 ? 8.660 -4.818 -21.974 1.00 87.44 250 LEU A CA 1
ATOM 2077 C C . LEU A 1 250 ? 8.889 -4.532 -23.470 1.00 87.44 250 LEU A C 1
ATOM 2079 O O . LEU A 1 250 ? 10.025 -4.226 -23.849 1.00 87.44 250 LEU A O 1
ATOM 2083 N N . PRO A 1 251 ? 7.837 -4.510 -24.310 1.00 80.81 251 PRO A N 1
ATOM 2084 C CA . PRO A 1 251 ? 7.921 -4.212 -25.741 1.00 80.81 251 PRO A CA 1
ATOM 2085 C C . PRO A 1 251 ? 8.032 -2.699 -25.994 1.00 80.81 251 PRO A C 1
ATOM 2087 O O . PRO A 1 251 ? 7.301 -2.115 -26.792 1.00 80.81 251 PRO A O 1
ATOM 2090 N N . ILE A 1 252 ? 8.931 -2.024 -25.276 1.00 77.19 252 ILE A N 1
ATOM 2091 C CA . ILE A 1 252 ? 9.187 -0.600 -25.477 1.00 77.19 252 ILE A CA 1
ATOM 2092 C C . ILE A 1 252 ? 10.395 -0.453 -26.399 1.00 77.19 252 ILE A C 1
ATOM 2094 O O . ILE A 1 252 ? 11.524 -0.745 -26.004 1.00 77.19 252 ILE A O 1
ATOM 2098 N N . ASN A 1 253 ? 10.181 0.041 -27.616 1.00 70.69 253 ASN A N 1
ATOM 2099 C CA . ASN A 1 253 ? 11.279 0.374 -28.523 1.00 70.69 253 ASN A CA 1
ATOM 2100 C C . ASN A 1 253 ? 12.071 1.571 -27.973 1.00 70.69 253 ASN A C 1
ATOM 2102 O O . ASN A 1 253 ? 11.480 2.529 -27.468 1.00 70.69 253 ASN A O 1
ATOM 2106 N N . ASP A 1 254 ? 13.403 1.537 -28.053 1.00 62.94 254 ASP A N 1
ATOM 2107 C CA . ASP A 1 254 ? 14.261 2.651 -27.631 1.00 62.94 254 ASP A CA 1
ATOM 2108 C C . ASP A 1 254 ? 14.106 3.828 -28.600 1.00 62.94 254 ASP A C 1
ATOM 2110 O O . ASP A 1 254 ? 14.818 3.972 -29.587 1.00 62.94 254 ASP A O 1
ATOM 2114 N N . ALA A 1 255 ? 13.100 4.661 -28.333 1.00 53.75 255 ALA A N 1
ATOM 2115 C CA . ALA A 1 255 ? 12.581 5.639 -29.282 1.00 53.75 255 ALA A CA 1
ATOM 2116 C C . ALA A 1 255 ? 13.508 6.846 -29.529 1.00 53.75 255 ALA A C 1
ATOM 2118 O O . ALA A 1 255 ? 13.177 7.702 -30.343 1.00 53.75 255 ALA A O 1
ATOM 2119 N N . ILE A 1 256 ? 14.653 6.965 -28.843 1.00 53.78 256 ILE A N 1
ATOM 2120 C CA . ILE A 1 256 ? 15.464 8.196 -28.863 1.00 53.78 256 ILE A CA 1
ATOM 2121 C C . ILE A 1 256 ? 16.967 7.900 -28.997 1.00 53.78 256 ILE A C 1
ATOM 2123 O O . ILE A 1 256 ? 17.794 8.461 -28.281 1.00 53.78 256 ILE A O 1
ATOM 2127 N N . ALA A 1 257 ? 17.352 7.040 -29.943 1.00 44.25 257 ALA A N 1
ATOM 2128 C CA . ALA A 1 257 ? 18.758 6.935 -30.349 1.00 44.25 257 ALA A CA 1
ATOM 2129 C C . ALA A 1 257 ? 19.244 8.169 -31.152 1.00 44.25 257 ALA A C 1
ATOM 2131 O O . ALA A 1 257 ? 20.442 8.435 -31.186 1.00 44.25 257 ALA A O 1
ATOM 2132 N N . ASN A 1 258 ? 18.336 8.976 -31.734 1.00 38.66 258 ASN A N 1
ATOM 2133 C CA . ASN A 1 258 ? 18.699 9.958 -32.773 1.00 38.66 258 ASN A CA 1
ATOM 2134 C C . ASN A 1 258 ? 18.474 11.451 -32.459 1.00 38.66 258 ASN A C 1
ATOM 2136 O O . ASN A 1 258 ? 18.850 12.290 -33.274 1.00 38.66 258 ASN A O 1
ATOM 2140 N N . HIS A 1 259 ? 17.939 11.842 -31.298 1.00 47.03 259 HIS A N 1
ATOM 2141 C CA . HIS A 1 259 ? 17.701 13.266 -31.004 1.00 47.03 259 HIS A CA 1
ATOM 2142 C C . HIS A 1 259 ? 18.686 13.831 -29.975 1.00 47.03 259 HIS A C 1
ATOM 2144 O O . HIS A 1 259 ? 18.432 13.891 -28.772 1.00 47.03 259 HIS A O 1
ATOM 2150 N N . ARG A 1 260 ? 19.838 14.294 -30.478 1.00 41.66 260 ARG A N 1
ATOM 2151 C CA . ARG A 1 260 ? 20.715 15.231 -29.764 1.00 41.66 260 ARG A CA 1
ATOM 2152 C C . ARG A 1 260 ? 19.985 16.581 -29.682 1.00 41.66 260 ARG A C 1
ATOM 2154 O O . ARG A 1 260 ? 19.673 17.139 -30.726 1.00 41.66 260 ARG A O 1
ATOM 2161 N N . LYS A 1 261 ? 19.811 17.132 -28.473 1.00 41.41 261 LYS A N 1
ATOM 2162 C CA . LYS A 1 261 ? 19.358 18.513 -28.163 1.00 41.41 261 LYS A CA 1
ATOM 2163 C C . LYS A 1 261 ? 17.838 18.747 -28.016 1.00 41.41 261 LYS A C 1
ATOM 2165 O O . LYS A 1 261 ? 17.238 19.472 -28.796 1.00 41.41 261 LYS A O 1
ATOM 2170 N N . CYS A 1 262 ? 17.251 18.302 -26.906 1.00 41.50 262 CYS A N 1
ATOM 2171 C CA . CYS A 1 262 ? 16.159 19.054 -26.266 1.00 41.50 262 CYS A CA 1
ATOM 2172 C C . CYS A 1 262 ? 16.673 19.563 -24.914 1.00 41.50 262 CYS A C 1
ATOM 2174 O O . CYS A 1 262 ? 16.649 18.846 -23.922 1.00 41.50 262 CYS A O 1
ATOM 2176 N N . HIS A 1 263 ? 17.216 20.784 -24.902 1.00 40.53 263 HIS A N 1
ATOM 2177 C CA . HIS A 1 263 ? 17.931 21.376 -23.760 1.00 40.53 263 HIS A CA 1
ATO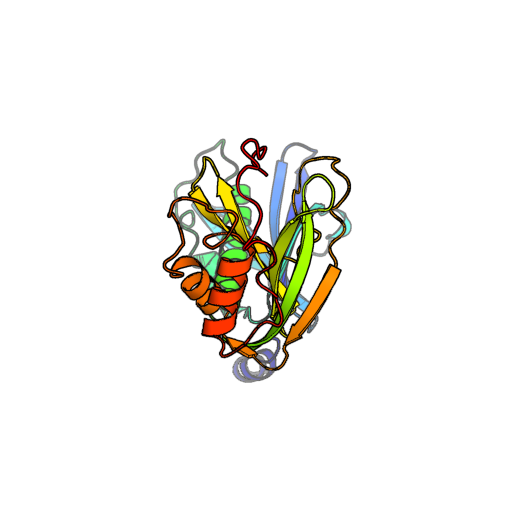M 2178 C C . HIS A 1 263 ? 17.041 22.102 -22.740 1.00 40.53 263 HIS A C 1
ATOM 2180 O O . HIS A 1 263 ? 17.557 22.787 -21.864 1.00 40.53 263 HIS A O 1
ATOM 2186 N N . LYS A 1 264 ? 15.716 21.976 -22.821 1.00 40.69 264 LYS A N 1
ATOM 2187 C CA . LYS A 1 264 ? 14.807 22.593 -21.851 1.00 40.69 264 LYS A CA 1
ATOM 2188 C C . LYS A 1 264 ? 13.642 21.652 -21.579 1.00 40.69 264 LYS A C 1
ATOM 2190 O O . LYS A 1 264 ? 12.638 21.691 -22.282 1.00 40.69 264 LYS A O 1
ATOM 2195 N N . PHE A 1 265 ? 13.796 20.790 -20.580 1.00 46.38 265 PHE A N 1
ATOM 2196 C CA . PHE A 1 265 ? 12.658 20.121 -19.961 1.00 46.38 265 PHE A CA 1
ATOM 2197 C C . PHE A 1 265 ? 12.329 20.866 -18.675 1.00 46.38 265 PHE A C 1
ATOM 2199 O O . PHE A 1 265 ? 13.168 20.993 -17.788 1.00 46.38 265 PHE A O 1
ATOM 2206 N N . VAL A 1 266 ? 11.108 21.388 -18.619 1.00 38.47 266 VAL A N 1
ATOM 2207 C CA . VAL A 1 266 ? 10.491 21.848 -17.378 1.00 38.47 266 VAL A CA 1
ATOM 2208 C C . VAL A 1 266 ? 10.350 20.613 -16.488 1.00 38.47 266 VAL A C 1
ATOM 2210 O O . VAL A 1 266 ? 9.882 19.570 -16.955 1.00 38.47 266 VAL A O 1
ATOM 2213 N N . ALA A 1 267 ? 10.821 20.707 -15.246 1.00 37.19 267 ALA A N 1
ATOM 2214 C CA . ALA A 1 267 ? 10.634 19.665 -14.246 1.00 37.19 267 ALA A CA 1
ATOM 2215 C C . ALA A 1 267 ? 9.136 19.313 -14.146 1.00 37.19 267 ALA A C 1
ATOM 2217 O O . ALA A 1 267 ? 8.302 20.213 -14.050 1.00 37.19 267 ALA A O 1
ATOM 2218 N N . CYS A 1 268 ? 8.808 18.021 -14.226 1.00 45.56 268 CYS A N 1
ATOM 2219 C CA . CYS A 1 268 ? 7.468 17.500 -13.937 1.00 45.56 268 CYS A CA 1
ATOM 2220 C C . CYS A 1 268 ? 7.334 17.175 -12.443 1.00 45.56 268 CYS A C 1
ATOM 2222 O O . CYS A 1 268 ? 8.294 16.585 -11.889 1.00 45.56 268 CYS A O 1
#

Organism: Meganyctiphanes norvegica (NCBI:txid48144)

Sequence (268 aa):
MPITQIRQAYYKEQECKVILCNTPIFGPVIKRWIVIFVWKSGYTITAEAKNKNGILIPILIPKLISNIDDWRIVKFIIVSSLSPTDVYNFATFDIEINGKLYDPPYHKEKKWAIKLFSKIAWKHEESINNSPGNCELYLYRRKICGKLAYHWVISFMWDNGYEATYEANNVGDILVPRWRRGGPEYSRQGEEEKPFSWTCQHVYRNLFCSPSDVNNMAYNIGINWKKYWLSHKNCQTWAKKLAQMFGINLPINDAIANHRKCHKFVAC

Secondary structure (DSSP, 8-state):
--HHHHHHHGGG---EEEEEEEEEEETBTEEEEEEEEEETTS-EEEEEEEEETTEEEEEEESS--S-GGG-EEEEEEEETT--HHHHHHHHHTS-TTTTPBP-TTS-HHHHHHHHHHHHHHHHHHHHHHH--EEEEEEEEEEEETTTTEEEEEEEEEETTS-EEEEEEEEETTEEEEEEEEB-GGG--TT--------EEEEEEEEEEE-HHHHHHHHHT-TTTTSBPBTTTBSHHHHHHHHHHTTT-------TTSS------PPP-

Mean predicted aligned error: 12.7 Å